Protein AF-A0A4Q4SI96-F1 (afdb_monomer_lite)

Sequence (219 aa):
MNSADISTSTRYNFDDNLQGAVSGGGNLPQDATASTFVARNITPSLPEGADVALWNILCDGPFTIDIAAESGTPQANPSQPQFLKGVTFHVDRESEWKGTVVPYIRLLTFTIASTTDTFFIGAMLKALPDIANNILRVDMNGFHWFSGVSDNRKSNPFIILASNLPSLREMSFTLHTSAITDSMWGERQLLELERTRPDKAKERRVTTVAEVVGRYGMA

Organism: NCBI:txid156630

Foldseek 3Di:
DDDDDDDDDDDDDPDPPPPDDDDDDDDDPPPPPQPDDPPDPDPDDQFPQEDPVLQCVLPPDDLEAELCVLCVDPPRDLQQTCSSVRDHDDPVCVSNCVRHVLVSLLSHEYEAQDLVSLVSPVSSPVNHPCSLQRNAHYEHANDDDADVRCVVDVAGSVVVSVVSRPNHHYYGYDDDQRLQKDFPDDPVVLVVCCVPPVVNSPDIDGHDPVVSCVSHVVD

pLDDT: mean 79.5, std 21.8, range [26.41, 96.31]

Secondary structure (DSSP, 8-state):
---------------SS------S-----TT------------PPPPTT--HHHHHHHHSS-SEEEHHHHHTSTT--TTS-GGGTT----GGGHHHIIIIIHHHHTT-EEE--SHHHHHHHHHHHHHSTTSGGG--EEEETT----HHHHTT-SS-HHHHHHHT-TT--EEEE---GGGSEEESS-HHHHHHHHHH-HHHHT-EEEPPHHHHHHHHT--

Radius of gyration: 25.54 Å; chains: 1; bounding box: 93×32×70 Å

Structure (mmCIF, N/CA/C/O backbone):
data_AF-A0A4Q4SI96-F1
#
_entry.id   AF-A0A4Q4SI96-F1
#
loop_
_atom_site.group_PDB
_atom_site.id
_atom_site.type_symbol
_atom_site.label_atom_id
_atom_site.label_alt_id
_atom_site.label_comp_id
_atom_site.label_asym_id
_atom_site.label_entity_id
_atom_site.label_seq_id
_atom_site.pdbx_PDB_ins_code
_atom_site.Cartn_x
_atom_site.Cartn_y
_atom_site.Cartn_z
_atom_site.occupancy
_atom_site.B_iso_or_equiv
_atom_site.auth_seq_id
_atom_site.auth_comp_id
_atom_site.auth_asym_id
_atom_site.auth_atom_id
_atom_site.pdbx_PDB_model_num
ATOM 1 N N . MET A 1 1 ? 71.815 -6.988 -29.317 1.00 36.28 1 MET A N 1
ATOM 2 C CA . MET A 1 1 ? 71.875 -6.317 -28.000 1.00 36.28 1 MET A CA 1
ATOM 3 C C . MET A 1 1 ? 70.905 -5.147 -28.086 1.00 36.28 1 MET A C 1
ATOM 5 O O . MET A 1 1 ? 71.211 -4.211 -28.804 1.00 36.28 1 MET A O 1
ATOM 9 N N . ASN A 1 2 ? 69.615 -5.387 -27.817 1.00 28.89 2 ASN A N 1
ATOM 10 C CA . ASN A 1 2 ? 68.912 -5.245 -26.518 1.00 28.89 2 ASN A CA 1
ATOM 11 C C . ASN A 1 2 ? 68.891 -3.788 -26.020 1.00 28.89 2 ASN A C 1
ATOM 13 O O . ASN A 1 2 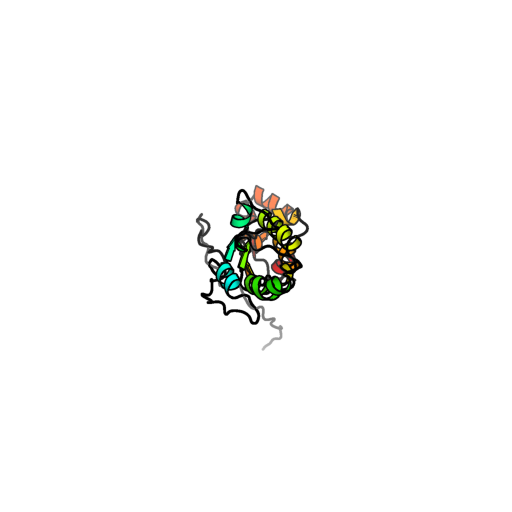? 69.935 -3.156 -26.048 1.00 28.89 2 ASN A O 1
ATOM 17 N N . SER A 1 3 ? 67.821 -3.213 -25.467 1.00 30.22 3 SER A N 1
ATOM 18 C CA . SER A 1 3 ? 66.414 -3.605 -25.272 1.00 30.22 3 SER A CA 1
ATOM 19 C C . SER A 1 3 ? 65.664 -2.399 -24.669 1.00 30.22 3 SER A C 1
ATOM 21 O O . SER A 1 3 ? 66.279 -1.632 -23.941 1.00 30.22 3 SER A O 1
ATOM 23 N N . ALA A 1 4 ? 64.359 -2.322 -24.962 1.00 35.50 4 ALA A N 1
ATOM 24 C CA . ALA A 1 4 ? 63.216 -1.906 -24.124 1.00 35.50 4 ALA A CA 1
ATOM 25 C C . ALA A 1 4 ? 63.216 -0.584 -23.315 1.00 35.50 4 ALA A C 1
ATOM 27 O O . ALA A 1 4 ? 64.042 -0.374 -22.442 1.00 35.50 4 ALA A O 1
ATOM 28 N N . ASP A 1 5 ? 62.159 0.218 -23.519 1.00 32.78 5 ASP A N 1
ATOM 29 C CA . ASP A 1 5 ? 61.121 0.441 -22.493 1.00 32.78 5 ASP A CA 1
ATOM 30 C C . ASP A 1 5 ? 59.860 1.068 -23.129 1.00 32.78 5 ASP A C 1
ATOM 32 O O . ASP A 1 5 ? 59.806 2.255 -23.448 1.00 32.78 5 ASP A O 1
ATOM 36 N N . ILE A 1 6 ? 58.829 0.241 -23.347 1.00 38.16 6 ILE A N 1
ATOM 37 C CA . ILE A 1 6 ? 57.463 0.671 -23.679 1.00 38.16 6 ILE A CA 1
ATOM 38 C C . ILE A 1 6 ? 56.578 0.237 -22.516 1.00 38.16 6 ILE A C 1
ATOM 40 O O . ILE A 1 6 ? 56.454 -0.947 -22.213 1.00 38.16 6 ILE A O 1
ATOM 44 N N . SER A 1 7 ? 55.976 1.234 -21.875 1.00 33.16 7 SER A N 1
ATOM 45 C CA . SER A 1 7 ? 55.071 1.103 -20.739 1.00 33.16 7 SER A CA 1
ATOM 46 C C . SER A 1 7 ? 53.800 0.335 -21.126 1.00 33.16 7 SER A C 1
ATOM 48 O O . SER A 1 7 ? 53.015 0.776 -21.968 1.00 33.16 7 SER A O 1
ATOM 50 N N . THR A 1 8 ? 53.599 -0.831 -20.514 1.00 31.55 8 THR A N 1
ATOM 51 C CA . THR A 1 8 ? 52.386 -1.650 -20.611 1.00 31.55 8 THR A CA 1
ATOM 52 C C . THR A 1 8 ? 51.289 -1.096 -19.704 1.00 31.55 8 THR A C 1
ATOM 54 O O . THR A 1 8 ? 51.391 -1.159 -18.480 1.00 31.55 8 THR A O 1
ATOM 57 N N . SER A 1 9 ? 50.212 -0.593 -20.311 1.00 31.36 9 SER A N 1
ATOM 58 C CA . SER A 1 9 ? 48.940 -0.312 -19.641 1.00 31.36 9 SER A CA 1
ATOM 59 C C . SER A 1 9 ? 48.065 -1.566 -19.686 1.00 31.36 9 SER A C 1
ATOM 61 O O . SER A 1 9 ? 47.655 -2.019 -20.756 1.00 31.36 9 SER A O 1
ATOM 63 N N . THR A 1 10 ? 47.808 -2.147 -18.519 1.00 32.56 10 THR A N 1
ATOM 64 C CA . THR A 1 10 ? 46.948 -3.318 -18.331 1.00 32.56 10 THR A CA 1
ATOM 65 C C . THR A 1 10 ? 45.485 -2.938 -18.575 1.00 32.56 10 THR A C 1
ATOM 67 O O . THR A 1 10 ? 44.810 -2.426 -17.684 1.00 32.56 10 THR A O 1
ATOM 70 N N . ARG A 1 11 ? 44.974 -3.191 -19.786 1.00 30.94 11 ARG A N 1
ATOM 71 C CA . ARG A 1 11 ? 43.530 -3.305 -20.038 1.00 30.94 11 ARG A CA 1
ATOM 72 C C . ARG A 1 11 ? 43.096 -4.718 -19.656 1.00 30.94 11 ARG A C 1
ATOM 74 O O . ARG A 1 11 ? 43.525 -5.684 -20.278 1.00 30.94 11 ARG A O 1
ATOM 81 N N . TYR A 1 12 ? 42.270 -4.830 -18.622 1.00 28.53 12 TYR A N 1
ATOM 82 C CA . TYR A 1 12 ? 41.566 -6.068 -18.305 1.00 28.53 12 TYR A CA 1
ATOM 83 C C . TYR A 1 12 ? 40.528 -6.352 -19.401 1.00 28.53 12 TYR A C 1
ATOM 85 O O . TYR A 1 12 ? 39.624 -5.549 -19.623 1.00 28.53 12 TYR A O 1
ATOM 93 N N . ASN A 1 13 ? 40.691 -7.486 -20.087 1.00 30.28 13 ASN A N 1
ATOM 94 C CA . ASN A 1 13 ? 39.716 -8.073 -21.004 1.00 30.28 13 ASN A CA 1
ATOM 95 C C . ASN A 1 13 ? 38.478 -8.529 -20.218 1.00 30.28 13 ASN A C 1
ATOM 97 O O . ASN A 1 13 ? 38.597 -9.374 -19.332 1.00 30.28 13 ASN A O 1
ATOM 101 N N . PHE A 1 14 ? 37.306 -7.998 -20.565 1.00 32.44 14 PHE A N 1
ATOM 102 C CA . PHE A 1 14 ? 36.003 -8.375 -20.000 1.00 32.44 14 PHE A CA 1
ATOM 103 C C . PHE A 1 14 ? 35.054 -8.901 -21.096 1.00 32.44 14 PHE A C 1
ATOM 105 O O . PHE A 1 14 ? 33.852 -8.695 -21.018 1.00 32.44 14 PHE A O 1
ATOM 112 N N . ASP A 1 15 ? 35.590 -9.548 -22.138 1.00 32.19 15 ASP A N 1
ATOM 113 C CA . ASP A 1 15 ? 34.830 -9.865 -23.362 1.00 32.19 15 ASP A CA 1
ATOM 114 C C . ASP A 1 15 ? 34.646 -11.361 -23.672 1.00 32.19 15 ASP A C 1
ATOM 116 O O . ASP A 1 15 ? 34.107 -11.690 -24.723 1.00 32.19 15 ASP A O 1
ATOM 120 N N . ASP A 1 16 ? 35.000 -12.291 -22.779 1.00 30.80 16 ASP A N 1
ATOM 121 C CA . ASP A 1 16 ? 35.049 -13.720 -23.153 1.00 30.80 16 ASP A CA 1
ATOM 122 C C . ASP A 1 16 ? 33.999 -14.632 -22.493 1.00 30.80 16 ASP A C 1
ATOM 124 O O . ASP A 1 16 ? 34.220 -15.829 -22.352 1.00 30.80 16 ASP A O 1
ATOM 128 N N . ASN A 1 17 ? 32.835 -14.109 -22.079 1.00 29.67 17 ASN A N 1
ATOM 129 C CA . ASN A 1 17 ? 31.781 -14.967 -21.503 1.00 29.67 17 ASN A CA 1
ATOM 130 C C . ASN A 1 17 ? 30.328 -14.563 -21.811 1.00 29.67 17 ASN A C 1
ATOM 132 O O . ASN A 1 17 ? 29.436 -14.712 -20.978 1.00 29.67 17 ASN A O 1
ATOM 136 N N . LEU A 1 18 ? 30.057 -14.100 -23.033 1.00 31.34 18 LEU A N 1
ATOM 137 C CA . LEU A 1 18 ? 28.685 -13.959 -23.543 1.00 31.34 18 LEU A CA 1
ATOM 138 C C . LEU A 1 18 ? 28.527 -14.642 -24.908 1.00 31.34 18 LEU A C 1
ATOM 140 O O . LEU A 1 18 ? 28.082 -14.046 -25.885 1.00 31.34 18 LEU A O 1
ATOM 144 N N . GLN A 1 19 ? 28.872 -15.929 -24.973 1.00 31.38 19 GLN A N 1
ATOM 145 C CA . GLN A 1 19 ? 28.337 -16.826 -25.997 1.00 31.38 19 GLN A CA 1
ATOM 146 C C . GLN A 1 19 ? 27.200 -17.648 -25.395 1.00 31.38 19 GLN A C 1
ATOM 148 O O . GLN A 1 19 ? 27.402 -18.609 -24.662 1.00 31.38 19 GLN A O 1
ATOM 153 N N . GLY A 1 20 ? 25.984 -17.219 -25.714 1.00 29.12 20 GLY A N 1
ATOM 154 C CA . GLY A 1 20 ? 24.735 -17.854 -25.317 1.00 29.12 20 GLY A CA 1
ATOM 155 C C . GLY A 1 20 ? 23.562 -17.173 -26.009 1.00 29.12 20 GLY A C 1
ATOM 156 O O . GLY A 1 20 ? 22.661 -16.660 -25.357 1.00 29.12 20 GLY A O 1
ATOM 157 N N . ALA A 1 21 ? 23.611 -17.099 -27.341 1.00 33.06 21 ALA A N 1
ATOM 158 C CA . ALA A 1 21 ? 22.474 -16.678 -28.144 1.00 33.06 21 ALA A CA 1
ATOM 159 C C . ALA A 1 21 ? 21.350 -17.715 -28.004 1.00 33.06 21 ALA A C 1
ATOM 161 O O . ALA A 1 21 ? 21.500 -18.854 -28.443 1.00 33.06 21 ALA A O 1
ATOM 162 N N . VAL A 1 22 ? 20.218 -17.316 -27.422 1.00 29.78 22 VAL A N 1
ATOM 163 C CA . VAL A 1 22 ? 18.951 -18.039 -27.568 1.00 29.78 22 VAL A CA 1
ATOM 164 C C . VAL A 1 22 ? 18.076 -17.227 -28.513 1.00 29.78 22 VAL A C 1
ATOM 166 O O . VAL A 1 22 ? 17.522 -16.191 -28.154 1.00 29.78 22 VAL A O 1
ATOM 169 N N . SER A 1 23 ? 17.987 -17.693 -29.756 1.00 32.44 23 SER A N 1
ATOM 170 C CA . SER A 1 23 ? 16.904 -17.341 -30.668 1.00 32.44 23 SER A CA 1
ATOM 171 C C . SER A 1 23 ? 15.666 -18.148 -30.285 1.00 32.44 23 SER A C 1
ATOM 173 O O . SER A 1 23 ? 15.749 -19.365 -30.146 1.00 32.44 23 SER A O 1
ATOM 175 N N . GLY A 1 24 ? 14.511 -17.497 -30.170 1.00 29.59 24 GLY A N 1
ATOM 176 C CA . GLY A 1 24 ? 13.231 -18.197 -30.089 1.00 29.59 24 GLY A CA 1
ATOM 177 C C . GLY A 1 24 ? 12.183 -17.404 -29.331 1.00 29.59 24 GLY A C 1
ATOM 178 O O . GLY A 1 24 ? 12.371 -17.086 -28.162 1.00 29.59 24 GLY A O 1
ATOM 179 N N . GLY A 1 25 ? 11.070 -17.096 -30.001 1.00 38.69 25 GLY A N 1
ATOM 180 C CA . GLY A 1 25 ? 9.861 -16.624 -29.338 1.00 38.69 25 GLY A CA 1
ATOM 181 C C . GLY A 1 25 ? 9.477 -17.597 -28.227 1.00 38.69 25 GLY A C 1
ATOM 182 O O . GLY A 1 25 ? 9.206 -18.767 -28.483 1.00 38.69 25 GLY A O 1
ATOM 183 N N . GLY A 1 26 ? 9.498 -17.109 -26.997 1.00 26.41 26 GLY A N 1
ATOM 184 C CA . GLY A 1 26 ? 9.119 -17.850 -25.810 1.00 26.41 26 GLY A CA 1
ATOM 185 C C . GLY A 1 26 ? 8.251 -16.942 -24.965 1.00 26.41 26 GLY A C 1
ATOM 186 O O . GLY A 1 26 ? 8.599 -15.782 -24.750 1.00 26.41 26 GLY A O 1
ATOM 187 N N . ASN A 1 27 ? 7.097 -17.465 -24.562 1.00 32.44 27 ASN A N 1
ATOM 188 C CA . ASN A 1 27 ? 6.189 -16.849 -23.609 1.00 32.44 27 ASN A CA 1
ATOM 189 C C . ASN A 1 27 ? 6.970 -16.146 -22.496 1.00 32.44 27 ASN A C 1
ATOM 191 O O . ASN A 1 27 ? 7.894 -16.728 -21.923 1.00 32.44 27 ASN A O 1
ATOM 195 N N . LEU A 1 28 ? 6.573 -14.906 -22.191 1.00 36.16 28 LEU A N 1
ATOM 196 C CA . LEU A 1 28 ? 6.951 -14.253 -20.943 1.00 36.16 28 LEU A CA 1
ATOM 197 C C . LEU A 1 28 ? 6.779 -15.278 -19.812 1.00 36.16 28 LEU A C 1
ATOM 199 O O . LEU A 1 28 ? 5.724 -15.920 -19.768 1.00 36.16 28 LEU A O 1
ATOM 203 N N . PRO A 1 29 ? 7.773 -15.472 -18.930 1.00 33.75 29 PRO A N 1
ATOM 204 C CA . PRO A 1 29 ? 7.568 -16.313 -17.769 1.00 33.75 29 PRO A CA 1
ATOM 205 C C . PRO A 1 29 ? 6.386 -15.737 -16.982 1.00 33.75 29 PRO A C 1
ATOM 207 O O . PRO A 1 29 ? 6.468 -14.644 -16.427 1.00 33.75 29 PRO A O 1
ATOM 210 N N . GLN A 1 30 ? 5.273 -16.475 -16.972 1.00 36.84 30 GLN A N 1
ATOM 211 C CA . GLN A 1 30 ? 4.100 -16.212 -16.133 1.00 36.84 30 GLN A CA 1
ATOM 212 C C . GLN A 1 30 ? 4.399 -16.422 -14.636 1.00 36.84 30 GLN A C 1
ATOM 214 O O . GLN A 1 30 ? 3.537 -16.157 -13.809 1.00 36.84 30 GLN A O 1
ATOM 219 N N . ASP A 1 31 ? 5.627 -16.816 -14.288 1.00 33.91 31 ASP A N 1
ATOM 220 C CA . ASP A 1 31 ? 6.102 -17.061 -12.924 1.00 33.91 31 ASP A CA 1
ATOM 221 C C . ASP A 1 31 ? 6.945 -15.906 -12.359 1.00 33.91 31 ASP A C 1
ATOM 223 O O . ASP A 1 31 ? 7.865 -16.109 -11.568 1.00 33.91 31 ASP A O 1
ATOM 227 N N . ALA A 1 32 ? 6.613 -14.657 -12.692 1.00 41.16 32 ALA A N 1
ATOM 228 C CA . ALA A 1 32 ? 6.889 -13.586 -11.742 1.00 41.16 32 ALA A CA 1
ATOM 229 C C . ALA A 1 32 ? 5.888 -13.750 -10.591 1.00 41.16 32 ALA A C 1
ATOM 231 O O . ALA A 1 32 ? 4.865 -13.068 -10.549 1.00 41.16 32 ALA A O 1
ATOM 232 N N . THR A 1 33 ? 6.142 -14.707 -9.690 1.00 42.72 33 THR A N 1
ATOM 233 C CA . THR A 1 33 ? 5.437 -14.769 -8.409 1.00 42.72 33 THR A CA 1
ATOM 234 C C . THR A 1 33 ? 5.550 -13.382 -7.802 1.00 42.72 33 THR A C 1
ATOM 236 O O . THR A 1 33 ? 6.666 -12.923 -7.542 1.00 42.72 33 THR A O 1
ATOM 239 N N . ALA A 1 34 ? 4.411 -12.694 -7.684 1.00 48.34 34 ALA A N 1
ATOM 240 C CA . ALA A 1 34 ? 4.336 -11.369 -7.096 1.00 48.34 34 ALA A CA 1
ATOM 241 C C . ALA A 1 34 ? 5.177 -11.364 -5.818 1.00 48.34 34 ALA A C 1
ATOM 243 O O . ALA A 1 34 ? 5.133 -12.328 -5.050 1.00 48.34 34 ALA A O 1
ATOM 244 N N . SER A 1 35 ? 5.976 -10.317 -5.618 1.00 49.38 35 SER A N 1
ATOM 245 C CA . SER A 1 35 ? 6.706 -10.119 -4.368 1.00 49.38 35 SER A CA 1
ATOM 246 C C . SER A 1 35 ? 5.690 -9.864 -3.254 1.00 49.38 35 SER A C 1
ATOM 248 O O . SER A 1 35 ? 5.432 -8.729 -2.875 1.00 49.38 35 SER A O 1
ATOM 250 N N . THR A 1 36 ? 5.052 -10.925 -2.776 1.00 55.56 36 THR A N 1
ATOM 251 C CA . THR A 1 36 ? 4.108 -10.889 -1.673 1.00 55.56 36 THR A CA 1
ATOM 252 C C . THR A 1 36 ? 4.929 -10.984 -0.404 1.00 55.56 36 THR A C 1
ATOM 254 O O . THR A 1 36 ? 5.793 -11.857 -0.275 1.00 55.56 36 THR A O 1
ATOM 257 N N . PHE A 1 37 ? 4.673 -10.094 0.553 1.00 62.97 37 PHE A N 1
ATOM 258 C CA . PHE A 1 37 ? 5.169 -10.312 1.906 1.00 62.97 37 PHE A CA 1
ATOM 259 C C . PHE A 1 37 ? 4.763 -11.719 2.334 1.00 62.97 37 PHE A C 1
ATOM 261 O O . PHE A 1 37 ? 3.576 -12.036 2.372 1.00 62.97 37 PHE A O 1
ATOM 268 N N . VAL A 1 38 ? 5.739 -12.576 2.643 1.00 57.72 38 VAL A N 1
ATOM 269 C CA . VAL A 1 38 ? 5.434 -13.875 3.240 1.00 57.72 38 VAL A CA 1
ATOM 270 C C . VAL A 1 38 ? 4.722 -13.572 4.549 1.00 57.72 38 VAL A C 1
ATOM 272 O O . VAL A 1 38 ? 5.343 -13.053 5.481 1.00 57.72 38 VAL A O 1
ATOM 275 N N . ALA A 1 39 ? 3.415 -13.837 4.590 1.00 55.25 39 ALA A N 1
ATOM 276 C CA . ALA A 1 39 ? 2.607 -13.653 5.779 1.00 55.25 39 ALA A CA 1
ATOM 277 C C . ALA A 1 39 ? 3.250 -14.480 6.891 1.00 55.25 39 ALA A C 1
ATOM 279 O O . ALA A 1 39 ? 3.225 -15.711 6.885 1.00 55.25 39 ALA A O 1
ATOM 280 N N . ARG A 1 40 ? 3.916 -13.803 7.827 1.00 55.44 40 ARG A N 1
ATOM 281 C CA . ARG A 1 40 ? 4.400 -14.474 9.023 1.00 55.44 40 ARG A CA 1
ATOM 282 C C . ARG A 1 40 ? 3.149 -14.846 9.810 1.00 55.44 40 ARG A C 1
ATOM 284 O O . ARG A 1 40 ? 2.348 -13.963 10.105 1.00 55.44 40 ARG A O 1
ATOM 291 N N . ASN A 1 41 ? 2.998 -16.122 10.158 1.00 56.34 41 ASN A N 1
ATOM 292 C CA . ASN A 1 41 ? 2.013 -16.567 11.144 1.00 56.34 41 ASN A CA 1
ATOM 293 C C . ASN A 1 41 ? 2.412 -15.986 12.507 1.00 56.34 41 ASN A C 1
ATOM 295 O O . ASN A 1 41 ? 3.058 -16.644 13.320 1.00 56.34 41 ASN A O 1
ATOM 299 N N . ILE A 1 42 ? 2.116 -14.707 12.710 1.00 64.69 42 ILE A N 1
ATOM 300 C CA . ILE A 1 42 ? 2.307 -14.006 13.969 1.00 64.69 42 ILE A CA 1
ATOM 301 C C . ILE A 1 42 ? 0.956 -14.055 14.653 1.00 64.69 42 ILE A C 1
ATOM 303 O O . ILE A 1 42 ? 0.006 -13.443 14.177 1.00 64.69 42 ILE A O 1
ATOM 307 N N . THR A 1 43 ? 0.874 -14.766 15.771 1.00 75.38 43 THR A N 1
ATOM 308 C CA . THR A 1 43 ? -0.216 -14.554 16.719 1.00 75.38 43 THR A CA 1
ATOM 309 C C . THR A 1 43 ? 0.061 -13.220 17.404 1.00 75.38 43 THR A C 1
ATOM 311 O O . THR A 1 43 ? 1.061 -13.117 18.123 1.00 75.38 43 THR A O 1
ATOM 314 N N . PRO A 1 44 ? -0.735 -12.172 17.157 1.00 85.38 44 PRO A N 1
ATOM 315 C CA . PRO A 1 44 ? -0.428 -10.867 17.704 1.00 85.38 44 PRO A CA 1
ATOM 316 C C . PRO A 1 44 ? -0.732 -10.851 19.204 1.00 85.38 44 PRO A C 1
ATOM 318 O O . PRO A 1 44 ? -1.782 -11.308 19.656 1.00 85.38 44 PRO A O 1
ATOM 321 N N . SER A 1 45 ? 0.209 -10.341 19.994 1.00 90.06 45 SER A N 1
ATOM 322 C CA . SER A 1 45 ? 0.019 -10.160 21.431 1.00 90.06 45 SER A CA 1
ATOM 323 C C . SER A 1 45 ? -0.905 -8.975 21.700 1.00 90.06 45 SER A C 1
ATOM 325 O O . SER A 1 45 ? -0.751 -7.934 21.062 1.00 90.06 45 SER A O 1
ATOM 327 N N . LEU A 1 46 ? -1.801 -9.112 22.681 1.00 93.00 46 LEU A N 1
ATOM 328 C CA . LEU A 1 46 ? -2.640 -8.016 23.162 1.00 93.00 46 LEU A CA 1
ATOM 329 C C . LEU A 1 46 ? -1.758 -6.844 23.648 1.00 93.00 46 LEU A C 1
ATOM 331 O O . LEU A 1 46 ? -0.919 -7.058 24.529 1.00 93.00 46 LEU A O 1
ATOM 335 N N . PRO A 1 47 ? -1.920 -5.626 23.103 1.00 92.69 47 PRO A N 1
ATOM 336 C CA . PRO A 1 47 ? -1.206 -4.446 23.576 1.00 92.69 47 PRO A CA 1
ATOM 337 C C . PRO A 1 47 ? -1.612 -4.063 25.002 1.00 92.69 47 PRO A C 1
ATOM 339 O O . PRO A 1 47 ? -2.745 -4.282 25.430 1.00 92.69 47 PRO A O 1
ATOM 342 N N . GLU A 1 48 ? -0.696 -3.438 25.737 1.00 90.69 48 GLU A N 1
ATOM 343 C CA . GLU A 1 48 ? -1.002 -2.890 27.058 1.00 90.69 48 GLU A CA 1
ATOM 344 C C . GLU A 1 48 ? -2.082 -1.800 26.954 1.00 90.69 48 GLU A C 1
ATOM 346 O O . GLU A 1 48 ? -1.984 -0.889 26.133 1.00 90.69 48 GLU A O 1
ATOM 351 N N . GLY A 1 49 ? -3.128 -1.904 27.779 1.00 88.31 49 GLY A N 1
ATOM 352 C CA . GLY A 1 49 ? -4.250 -0.961 27.778 1.00 88.31 49 GLY A CA 1
ATOM 353 C C . GLY A 1 49 ? -5.254 -1.139 26.632 1.00 88.31 49 GLY A C 1
ATOM 354 O O . GLY A 1 49 ? -6.177 -0.332 26.529 1.00 88.31 49 GLY A O 1
ATOM 355 N N . ALA A 1 50 ? -5.105 -2.169 25.792 1.00 93.12 50 ALA A N 1
ATOM 356 C CA . ALA A 1 50 ? -6.077 -2.492 24.753 1.00 93.12 50 ALA A CA 1
ATOM 357 C C . ALA A 1 50 ? -7.365 -3.092 25.338 1.00 93.12 50 ALA A C 1
ATOM 359 O O . ALA A 1 50 ? -7.332 -3.879 26.290 1.00 93.12 50 ALA A O 1
ATOM 360 N N . ASP A 1 51 ? -8.500 -2.772 24.719 1.00 95.50 51 ASP A N 1
ATOM 361 C CA . ASP A 1 51 ? -9.755 -3.466 24.989 1.00 95.50 51 ASP A CA 1
ATOM 362 C C . ASP A 1 51 ? -9.680 -4.886 24.408 1.00 95.50 51 ASP A C 1
ATOM 364 O O . ASP A 1 51 ? -9.497 -5.084 23.205 1.00 95.50 51 ASP A O 1
ATOM 368 N N . VAL A 1 52 ? -9.807 -5.887 25.280 1.00 95.12 52 VAL A N 1
ATOM 369 C CA . VAL A 1 52 ? -9.656 -7.305 24.924 1.00 95.12 52 VAL A CA 1
ATOM 370 C C . VAL A 1 52 ? -10.714 -7.748 23.912 1.00 95.12 52 VAL A C 1
ATOM 372 O O . VAL A 1 52 ? -10.411 -8.513 22.996 1.00 95.12 52 VAL A O 1
ATOM 375 N N . ALA A 1 53 ? -11.960 -7.299 24.077 1.00 94.62 53 ALA A N 1
ATOM 376 C CA . ALA A 1 53 ? -13.062 -7.727 23.226 1.00 94.62 53 ALA A CA 1
ATOM 377 C C . ALA A 1 53 ? -12.913 -7.134 21.821 1.00 94.62 53 ALA A C 1
ATOM 379 O O . ALA A 1 53 ? -12.992 -7.867 20.834 1.00 94.62 53 ALA A O 1
ATOM 380 N N . LEU A 1 54 ? -12.619 -5.837 21.736 1.00 95.06 54 LEU A N 1
ATOM 381 C CA . LEU A 1 54 ? -12.355 -5.157 20.473 1.00 95.06 54 LEU A CA 1
ATOM 382 C C . LEU A 1 54 ? -11.114 -5.722 19.772 1.00 95.06 54 LEU A C 1
ATOM 384 O O . LEU A 1 54 ? -11.152 -5.956 18.565 1.00 95.06 54 LEU A O 1
ATOM 388 N N . TRP A 1 55 ? -10.032 -5.985 20.509 1.00 95.19 55 TRP A N 1
ATOM 389 C CA . TRP A 1 55 ? -8.821 -6.588 19.949 1.00 95.19 55 TRP A CA 1
ATOM 390 C C . TRP A 1 55 ? -9.109 -7.935 19.288 1.00 95.19 55 TRP A C 1
ATOM 392 O O . TRP A 1 55 ? -8.710 -8.163 18.147 1.00 95.19 55 TRP A O 1
ATOM 402 N N . ASN A 1 56 ? -9.859 -8.803 19.971 1.00 93.94 56 ASN A N 1
ATOM 403 C CA . ASN A 1 56 ? -10.246 -10.101 19.425 1.00 93.94 56 ASN A CA 1
ATOM 404 C C . ASN A 1 56 ? -11.103 -9.953 18.164 1.00 93.94 56 ASN A C 1
ATOM 406 O O . ASN A 1 56 ? -10.875 -10.671 17.194 1.00 93.94 56 ASN A O 1
ATOM 410 N N . ILE A 1 57 ? -12.037 -8.994 18.147 1.00 94.75 57 ILE A N 1
ATOM 411 C CA . ILE A 1 57 ? -12.841 -8.696 16.956 1.00 94.75 57 ILE A CA 1
ATOM 412 C C . ILE A 1 57 ? -11.942 -8.254 15.806 1.00 94.75 57 ILE A C 1
ATOM 414 O O . ILE A 1 57 ? -12.090 -8.772 14.706 1.00 94.75 57 ILE A O 1
ATOM 418 N N . LEU A 1 58 ? -11.006 -7.328 16.022 1.00 94.44 58 LEU A N 1
ATOM 419 C CA . LEU A 1 58 ? -10.126 -6.820 14.966 1.00 94.44 58 LEU A CA 1
ATOM 420 C C . LEU A 1 58 ? -9.192 -7.914 14.435 1.00 94.44 58 LEU A C 1
ATOM 422 O O . LEU A 1 58 ? -9.120 -8.118 13.222 1.00 94.44 58 LEU A O 1
ATOM 426 N N . CYS A 1 59 ? -8.560 -8.679 15.325 1.00 92.88 59 CYS A N 1
ATOM 427 C CA . CYS A 1 59 ? -7.636 -9.756 14.969 1.00 92.88 59 CYS A CA 1
ATOM 428 C C . CYS A 1 59 ? -8.300 -10.995 14.343 1.00 92.88 59 CYS A C 1
ATOM 430 O O . CYS A 1 59 ? -7.583 -11.854 13.834 1.00 92.88 59 CYS A O 1
ATOM 432 N N . ASP A 1 60 ? -9.632 -11.094 14.340 1.00 90.62 60 ASP A N 1
ATOM 433 C CA . ASP A 1 60 ? -10.371 -12.190 13.701 1.00 90.62 60 ASP A CA 1
ATOM 434 C C . ASP A 1 60 ? -10.388 -12.077 12.162 1.00 90.62 60 ASP A C 1
ATOM 436 O O . ASP A 1 60 ? -11.360 -11.625 11.560 1.00 90.62 60 ASP A O 1
ATOM 440 N N . GLY A 1 61 ? -9.287 -12.384 11.481 1.00 85.25 61 GLY A N 1
ATOM 441 C CA . GLY A 1 61 ? -9.249 -12.334 10.017 1.00 85.25 61 GLY A CA 1
ATOM 442 C C . GLY A 1 61 ? -7.856 -12.135 9.431 1.00 85.25 61 GLY A C 1
ATOM 443 O O . GLY A 1 61 ? -6.854 -12.342 10.117 1.00 85.25 61 GLY A O 1
ATOM 444 N N . PRO A 1 62 ? -7.771 -11.757 8.143 1.00 89.00 62 PRO A N 1
ATOM 445 C CA . PRO A 1 62 ? -6.492 -11.549 7.482 1.00 89.00 62 PRO A CA 1
ATOM 446 C C . PRO A 1 62 ? -5.803 -10.266 7.969 1.00 89.00 62 PRO A C 1
ATOM 448 O O . PRO A 1 62 ? -6.439 -9.234 8.169 1.00 89.00 62 PRO A O 1
ATOM 451 N N . PHE A 1 63 ? -4.473 -10.318 8.082 1.00 92.44 63 PHE A N 1
ATOM 452 C CA . PHE A 1 63 ? -3.620 -9.140 8.316 1.00 92.44 63 PHE A CA 1
ATOM 453 C C . PHE A 1 63 ? -3.146 -8.480 7.014 1.00 92.44 63 PHE A C 1
ATOM 455 O O . PHE A 1 63 ? -2.437 -7.477 7.041 1.00 92.44 63 PHE A O 1
ATOM 462 N N . THR A 1 64 ? -3.531 -9.037 5.869 1.00 93.81 64 THR A N 1
ATOM 463 C CA . THR A 1 64 ? -3.304 -8.433 4.559 1.00 93.81 64 THR A CA 1
ATOM 464 C C . THR A 1 64 ? -4.610 -7.821 4.087 1.00 93.81 64 THR A C 1
ATOM 466 O O . THR A 1 64 ? -5.597 -8.535 3.917 1.00 93.81 64 THR A O 1
ATOM 469 N N . ILE A 1 65 ? -4.610 -6.505 3.900 1.00 95.06 65 ILE A N 1
ATOM 470 C CA . ILE A 1 65 ? -5.780 -5.744 3.471 1.00 95.06 65 ILE A CA 1
ATOM 471 C C . ILE A 1 65 ? -5.621 -5.412 1.995 1.00 95.06 65 ILE A C 1
ATOM 473 O O . ILE A 1 65 ? -4.768 -4.605 1.623 1.00 95.06 65 ILE A O 1
ATOM 477 N N . ASP A 1 66 ? -6.448 -6.034 1.162 1.00 95.12 66 ASP A N 1
ATOM 478 C CA . ASP A 1 66 ? -6.531 -5.720 -0.260 1.00 95.12 66 ASP A CA 1
ATOM 479 C C . ASP A 1 66 ? -7.419 -4.486 -0.475 1.00 95.12 66 ASP A C 1
ATOM 481 O O . ASP A 1 66 ? -8.634 -4.522 -0.262 1.00 95.12 66 ASP A O 1
ATOM 485 N N . ILE A 1 67 ? -6.812 -3.380 -0.908 1.00 96.19 67 ILE A N 1
ATOM 486 C CA . ILE A 1 67 ? -7.535 -2.127 -1.151 1.00 96.19 67 ILE A CA 1
ATOM 487 C C . ILE A 1 67 ? -8.505 -2.245 -2.336 1.00 96.19 67 ILE A C 1
ATOM 489 O O . ILE A 1 67 ? -9.539 -1.567 -2.357 1.00 96.19 67 ILE A O 1
ATOM 493 N N . ALA A 1 68 ? -8.226 -3.113 -3.310 1.00 94.88 68 ALA A N 1
ATOM 494 C CA . ALA A 1 68 ? -9.156 -3.361 -4.406 1.00 94.88 68 ALA A CA 1
ATOM 495 C C . ALA A 1 68 ? -10.436 -4.033 -3.885 1.00 94.88 68 ALA A C 1
ATOM 497 O O . ALA A 1 68 ? -11.540 -3.654 -4.281 1.00 94.88 68 ALA A O 1
ATOM 498 N N . ALA A 1 69 ? -10.305 -4.968 -2.938 1.00 94.44 69 ALA A N 1
ATOM 499 C CA . ALA A 1 69 ? -11.450 -5.594 -2.281 1.00 94.44 69 ALA A CA 1
ATOM 500 C C . ALA A 1 69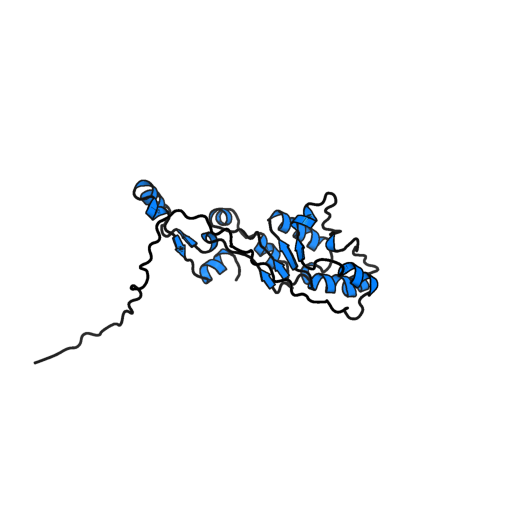 ? -12.247 -4.582 -1.439 1.00 94.44 69 ALA A C 1
ATOM 502 O O . ALA A 1 69 ? -13.471 -4.541 -1.541 1.00 94.44 69 ALA A O 1
ATOM 503 N N . GLU A 1 70 ? -11.569 -3.720 -0.676 1.00 94.19 70 GLU A N 1
ATOM 504 C CA . GLU A 1 70 ? -12.213 -2.655 0.112 1.00 94.19 70 GLU A CA 1
ATOM 505 C C . GLU A 1 70 ? -13.014 -1.686 -0.774 1.00 94.19 70 GLU A C 1
ATOM 507 O O . GLU A 1 70 ? -14.186 -1.398 -0.511 1.00 94.19 70 GLU A O 1
ATOM 512 N N . SER A 1 71 ? -12.399 -1.214 -1.862 1.00 94.06 71 SER A N 1
ATOM 513 C CA . SER A 1 71 ? -12.999 -0.232 -2.774 1.00 94.06 71 SER A CA 1
ATOM 514 C C . SER A 1 71 ? -14.061 -0.812 -3.714 1.00 94.06 71 SER A C 1
ATOM 516 O O . SER A 1 71 ? -14.933 -0.076 -4.175 1.00 94.06 71 SER A O 1
ATOM 518 N N . GLY A 1 72 ? -14.021 -2.120 -3.986 1.00 91.19 72 GLY A N 1
ATOM 519 C CA . GLY A 1 72 ? -14.948 -2.805 -4.891 1.00 91.19 72 GLY A CA 1
ATOM 520 C C . GLY A 1 72 ? -16.321 -3.125 -4.291 1.00 91.19 72 GLY A C 1
ATOM 521 O O . GLY A 1 72 ? -17.204 -3.609 -5.002 1.00 91.19 72 GLY A O 1
ATOM 522 N N . THR A 1 73 ? -16.528 -2.883 -2.995 1.00 90.19 73 THR A N 1
ATOM 523 C CA . THR A 1 73 ? -17.797 -3.202 -2.330 1.00 90.19 73 THR A CA 1
ATOM 524 C C . THR A 1 73 ? -18.877 -2.151 -2.624 1.00 90.19 73 THR A C 1
ATOM 526 O O . THR A 1 73 ? -18.581 -0.959 -2.697 1.00 90.19 73 THR A O 1
ATOM 529 N N . PRO A 1 74 ? -20.169 -2.532 -2.728 1.00 88.81 74 PRO A N 1
ATOM 530 C CA . PRO A 1 74 ? -21.253 -1.569 -2.971 1.00 88.81 74 PRO A CA 1
ATOM 531 C C . PRO A 1 74 ? -21.401 -0.482 -1.894 1.00 88.81 74 PRO A C 1
ATOM 533 O O . PRO A 1 74 ? -22.056 0.529 -2.125 1.00 88.81 74 PRO A O 1
ATOM 536 N N . GLN A 1 75 ? -20.828 -0.708 -0.710 1.00 87.50 75 GLN A N 1
ATOM 537 C CA . GLN A 1 75 ? -20.855 0.197 0.440 1.00 87.50 75 GLN A CA 1
ATOM 538 C C . GLN A 1 75 ? -19.455 0.735 0.775 1.00 87.50 75 GLN A C 1
ATOM 540 O O . GLN A 1 75 ? -19.217 1.146 1.910 1.00 87.50 75 GLN A O 1
ATOM 545 N N . ALA A 1 76 ? -18.526 0.715 -0.188 1.00 92.25 76 ALA A N 1
ATOM 546 C CA . ALA A 1 76 ? -17.161 1.176 0.017 1.00 92.25 76 ALA A CA 1
ATOM 547 C C . ALA A 1 76 ? -17.149 2.621 0.539 1.00 92.25 76 ALA A C 1
ATOM 549 O O . ALA A 1 76 ? -17.598 3.555 -0.129 1.00 92.25 76 ALA A O 1
ATOM 550 N N . ASN A 1 77 ? -16.625 2.800 1.749 1.00 94.31 77 ASN A N 1
ATOM 551 C CA . ASN A 1 77 ? -16.543 4.091 2.412 1.00 94.31 77 ASN A CA 1
ATOM 552 C C . ASN A 1 77 ? -15.149 4.257 3.030 1.00 94.31 77 ASN A C 1
ATOM 554 O O . ASN A 1 77 ? -14.841 3.579 4.009 1.00 94.31 77 ASN A O 1
ATOM 558 N N . PRO A 1 78 ? -14.313 5.180 2.523 1.00 93.69 78 PRO A N 1
ATOM 559 C CA . PRO A 1 78 ? -12.982 5.417 3.079 1.00 93.69 78 PRO A CA 1
ATOM 560 C C . PRO A 1 78 ? -12.985 5.832 4.560 1.00 93.69 78 PRO A C 1
ATOM 562 O O . PRO A 1 78 ? -12.001 5.612 5.257 1.00 93.69 78 PRO A O 1
ATOM 565 N N . SER A 1 79 ? -14.079 6.409 5.064 1.00 93.44 79 SER A N 1
ATOM 566 C CA . SER A 1 79 ? -14.225 6.774 6.481 1.00 93.44 79 SER A CA 1
ATOM 567 C C . SER A 1 79 ? -14.667 5.607 7.370 1.00 93.44 79 SER A C 1
ATOM 569 O O . SER A 1 79 ? -14.695 5.748 8.590 1.00 93.44 79 SER A O 1
ATOM 571 N N . GLN A 1 80 ? -15.076 4.484 6.774 1.00 93.94 80 GLN A N 1
ATOM 572 C CA . GLN A 1 80 ? -15.573 3.289 7.461 1.00 93.94 80 GLN A CA 1
ATOM 573 C C . GLN A 1 80 ? -15.103 2.025 6.718 1.00 93.94 80 GLN A C 1
ATOM 575 O O . GLN A 1 80 ? -15.928 1.291 6.171 1.00 93.94 80 GLN A O 1
ATOM 580 N N . PRO A 1 81 ? -13.782 1.788 6.636 1.00 94.25 81 PRO A N 1
ATOM 581 C CA . PRO A 1 81 ? -13.250 0.651 5.903 1.00 94.25 81 PRO A CA 1
ATOM 582 C C . PRO A 1 81 ? -13.665 -0.667 6.564 1.00 94.25 81 PRO A C 1
ATOM 584 O O . PRO A 1 81 ? -13.807 -0.761 7.788 1.00 94.25 81 PRO A O 1
ATOM 587 N N . GLN A 1 82 ? -13.860 -1.700 5.752 1.00 93.56 82 GLN A N 1
ATOM 588 C CA . GLN A 1 82 ? -14.446 -2.961 6.197 1.00 93.56 82 GLN A CA 1
ATOM 589 C C . GLN A 1 82 ? -13.513 -3.760 7.098 1.00 93.56 82 GLN A C 1
ATOM 591 O O . GLN A 1 82 ? -13.993 -4.408 8.030 1.00 93.56 82 GLN A O 1
ATOM 596 N N . PHE A 1 83 ? -12.194 -3.663 6.906 1.00 93.69 83 PHE A N 1
ATOM 597 C CA . PHE A 1 83 ? -11.226 -4.293 7.810 1.00 93.69 83 PHE A CA 1
ATOM 598 C C . PHE A 1 83 ? -11.331 -3.806 9.269 1.00 93.69 83 PHE A C 1
ATOM 600 O O . PHE A 1 83 ? -10.905 -4.516 10.178 1.00 93.69 83 PHE A O 1
ATOM 607 N N . LEU A 1 84 ? -11.935 -2.634 9.520 1.00 94.12 84 LEU A N 1
ATOM 608 C CA . LEU A 1 84 ? -12.241 -2.154 10.874 1.00 94.12 84 LEU A CA 1
ATOM 609 C C . LEU A 1 84 ? -13.556 -2.713 11.439 1.00 94.12 84 LEU A C 1
ATOM 611 O O . LEU A 1 84 ? -13.883 -2.438 12.586 1.00 94.12 84 LEU A O 1
ATOM 615 N N . LYS A 1 85 ? -14.317 -3.510 10.679 1.00 93.12 85 LYS A N 1
ATOM 616 C CA . LYS A 1 85 ? -15.481 -4.286 11.156 1.00 93.12 85 LYS A CA 1
ATOM 617 C C . LYS A 1 85 ? -16.541 -3.445 11.876 1.00 93.12 85 LYS A C 1
ATOM 619 O O . LYS A 1 85 ? -17.099 -3.849 12.892 1.00 93.12 85 LYS A O 1
ATOM 624 N N . GLY A 1 86 ? -16.813 -2.256 11.340 1.00 90.94 86 GLY A N 1
ATOM 625 C CA . GLY A 1 86 ? -17.786 -1.315 11.902 1.00 90.94 86 GLY A CA 1
ATOM 626 C C . GLY A 1 86 ? -17.254 -0.457 13.053 1.00 90.94 86 GLY A C 1
ATOM 627 O O . GLY A 1 86 ? -18.003 0.354 13.593 1.00 90.94 86 GLY A O 1
ATOM 628 N N . VAL A 1 87 ? -15.975 -0.588 13.413 1.00 91.69 87 VAL A N 1
ATOM 629 C CA . VAL A 1 87 ? -15.320 0.278 14.396 1.00 91.69 87 VAL A CA 1
ATOM 630 C C . VAL A 1 87 ? -15.057 1.637 13.757 1.00 91.69 87 VAL A C 1
ATOM 632 O O . VAL A 1 87 ? -14.288 1.763 12.804 1.00 91.69 87 VAL A O 1
ATOM 635 N N . THR A 1 88 ? -15.696 2.668 14.299 1.00 91.69 88 THR A N 1
ATOM 636 C CA . THR A 1 88 ? -15.559 4.053 13.847 1.00 91.69 88 THR A CA 1
ATOM 637 C C . THR A 1 88 ? -14.845 4.900 14.884 1.00 91.69 88 THR A C 1
ATOM 639 O O . THR A 1 88 ? -14.994 4.701 16.090 1.00 91.69 88 THR A O 1
ATOM 642 N N . PHE A 1 89 ? -14.072 5.880 14.418 1.00 91.25 89 PHE A N 1
ATOM 643 C CA . PHE A 1 89 ? -13.438 6.832 15.318 1.00 91.25 89 PHE A CA 1
ATOM 644 C C . PHE A 1 89 ? -14.485 7.751 15.962 1.00 91.25 89 PHE A C 1
ATOM 646 O O . PHE A 1 89 ? -15.280 8.391 15.270 1.00 91.25 89 PHE A O 1
ATOM 653 N N . HIS A 1 90 ? -14.432 7.858 17.288 1.00 90.69 90 HIS A N 1
ATOM 654 C CA . HIS A 1 90 ? -15.192 8.823 18.075 1.00 90.69 90 HIS A CA 1
ATOM 655 C C . HIS A 1 90 ? -14.249 9.532 19.042 1.00 90.69 90 HIS A C 1
ATOM 657 O O . HIS A 1 90 ? -13.458 8.878 19.718 1.00 90.69 90 HIS A O 1
ATOM 663 N N . VAL A 1 91 ? -14.367 10.859 19.141 1.00 91.00 91 VAL A N 1
ATOM 664 C CA . VAL A 1 91 ? -13.510 11.685 20.011 1.00 91.00 91 VAL A CA 1
ATOM 665 C C . VAL A 1 91 ? -13.615 11.244 21.477 1.00 91.00 91 VAL A C 1
ATOM 667 O O . VAL A 1 91 ? -12.602 11.120 22.154 1.00 91.00 91 VAL A O 1
ATOM 670 N N . ASP A 1 92 ? -14.813 10.878 21.938 1.00 93.94 92 ASP A N 1
ATOM 671 C CA . ASP A 1 92 ? -15.045 10.410 23.315 1.00 93.94 92 ASP A CA 1
ATOM 672 C C . ASP A 1 92 ? -14.396 9.046 23.624 1.00 93.94 92 ASP A C 1
ATOM 674 O O . ASP A 1 92 ? -14.326 8.635 24.781 1.00 93.94 92 ASP A O 1
ATOM 678 N N . ARG A 1 93 ? -13.925 8.330 22.594 1.00 90.88 93 ARG A N 1
ATOM 679 C CA . ARG A 1 93 ? -13.266 7.016 22.688 1.00 90.88 93 ARG A CA 1
ATOM 680 C C . ARG A 1 93 ? -11.865 7.034 22.081 1.00 90.88 93 ARG A C 1
ATOM 682 O O . ARG A 1 93 ? -11.355 6.017 21.613 1.00 90.88 93 ARG A O 1
ATOM 689 N N . GLU A 1 94 ? -11.218 8.196 22.092 1.00 93.06 94 GLU A N 1
ATOM 690 C CA . GLU A 1 94 ? -9.875 8.359 21.535 1.00 93.06 94 GLU A CA 1
ATOM 691 C C . GLU A 1 94 ? -8.843 7.440 22.214 1.00 93.06 94 GLU A C 1
ATOM 693 O O . GLU A 1 94 ? -7.954 6.908 21.548 1.00 93.06 94 GLU A O 1
ATOM 698 N N . SER A 1 95 ? -8.971 7.205 23.525 1.00 92.50 95 SER A N 1
ATOM 699 C CA . SER A 1 95 ? -8.093 6.287 24.263 1.00 92.50 95 SER A CA 1
ATOM 700 C C . SER A 1 95 ? -8.211 4.843 23.767 1.00 92.50 95 SER A C 1
ATOM 702 O O . SER A 1 95 ? -7.191 4.191 23.563 1.00 92.50 95 SER A O 1
ATOM 704 N N . GLU A 1 96 ? -9.429 4.364 23.507 1.00 92.81 96 GLU A N 1
ATOM 705 C CA . GLU A 1 96 ? -9.703 3.031 22.952 1.00 92.81 96 GLU A CA 1
ATOM 706 C C . GLU A 1 96 ? -9.135 2.900 21.532 1.00 92.81 96 GLU A C 1
ATOM 708 O O . GLU A 1 96 ? -8.478 1.905 21.208 1.00 92.81 96 GLU A O 1
ATOM 713 N N . TRP A 1 97 ? -9.300 3.942 20.707 1.00 94.31 97 TRP A N 1
ATOM 714 C CA . TRP A 1 97 ? -8.729 4.005 19.359 1.00 94.31 97 TRP A CA 1
ATOM 715 C C . TRP A 1 97 ? -7.201 3.901 19.382 1.00 94.31 97 TRP A C 1
ATOM 717 O O . TRP A 1 97 ? -6.615 3.067 18.686 1.00 94.31 97 TRP A O 1
ATOM 727 N N . LYS A 1 98 ? -6.541 4.709 20.220 1.00 94.19 98 LYS A N 1
ATOM 728 C CA . LYS A 1 98 ? -5.076 4.714 20.345 1.00 94.19 98 LYS A CA 1
ATOM 729 C C . LYS A 1 98 ? -4.531 3.453 21.014 1.00 94.19 98 LYS A C 1
ATOM 731 O O . LYS A 1 98 ? -3.448 3.010 20.642 1.00 94.19 98 LYS A O 1
ATOM 736 N N . GLY A 1 99 ? -5.255 2.887 21.979 1.00 94.56 99 GLY A N 1
ATOM 737 C CA . GLY A 1 99 ? -4.847 1.699 22.732 1.00 94.56 99 GLY A CA 1
ATOM 738 C C . GLY A 1 99 ? -5.092 0.379 22.000 1.00 94.56 99 GLY A C 1
ATOM 739 O O . GLY A 1 99 ? -4.351 -0.573 22.218 1.00 94.56 99 GLY A O 1
ATOM 740 N N . THR A 1 100 ? -6.083 0.321 21.103 1.00 95.19 100 THR A N 1
ATOM 741 C CA . THR A 1 100 ? -6.520 -0.941 20.476 1.00 95.19 100 THR A CA 1
ATOM 742 C C . THR A 1 100 ? -6.436 -0.907 18.951 1.00 95.19 100 THR A C 1
ATOM 744 O O . THR A 1 100 ? -5.757 -1.740 18.349 1.00 95.19 100 THR A O 1
ATOM 747 N N . VAL A 1 101 ? -7.074 0.077 18.306 1.00 95.06 101 VAL A N 1
ATOM 748 C CA . VAL A 1 101 ? -7.183 0.135 16.835 1.00 95.06 101 VAL A CA 1
ATOM 749 C C . VAL A 1 101 ? -5.845 0.480 16.184 1.00 95.06 101 VAL A C 1
ATOM 751 O O . VAL A 1 101 ? -5.420 -0.171 15.231 1.00 95.06 101 VAL A O 1
ATOM 754 N N . VAL A 1 102 ? -5.144 1.482 16.712 1.00 94.75 102 VAL A N 1
ATOM 755 C CA . VAL A 1 102 ? -3.845 1.912 16.179 1.00 94.75 102 VAL A CA 1
ATOM 756 C C . VAL A 1 102 ? -2.791 0.792 16.235 1.00 94.75 102 VAL A C 1
ATOM 758 O O . VAL A 1 102 ? -2.142 0.549 15.212 1.00 94.75 102 VAL A O 1
ATOM 761 N N . PRO A 1 103 ? -2.609 0.064 17.355 1.00 94.81 103 PRO A N 1
ATOM 762 C CA . PRO A 1 103 ? -1.728 -1.100 17.389 1.00 94.81 103 PRO A CA 1
ATOM 763 C C . PRO A 1 103 ? -2.120 -2.192 16.397 1.00 94.81 103 PRO A C 1
ATOM 765 O O . PRO A 1 103 ? -1.231 -2.788 15.796 1.00 94.81 103 PRO A O 1
ATOM 768 N N . TYR A 1 104 ? -3.420 -2.418 16.177 1.00 95.00 104 TYR A N 1
ATOM 769 C CA . TYR A 1 104 ? -3.895 -3.371 15.175 1.00 95.00 104 TYR A CA 1
ATOM 770 C C . TYR A 1 104 ? -3.483 -2.951 13.757 1.00 95.00 104 TYR A C 1
ATOM 772 O O . TYR A 1 104 ? -2.907 -3.757 13.031 1.00 95.00 104 TYR A O 1
ATOM 780 N N . ILE A 1 105 ? -3.659 -1.675 13.391 1.00 95.19 105 ILE A N 1
ATOM 781 C CA . ILE A 1 105 ? -3.264 -1.140 12.073 1.00 95.19 105 ILE A CA 1
ATOM 782 C C . ILE A 1 105 ? -1.777 -1.376 11.777 1.00 95.19 105 ILE A C 1
ATOM 784 O O . ILE A 1 105 ? -1.421 -1.705 10.647 1.00 95.19 105 ILE A O 1
ATOM 788 N N . ARG A 1 106 ? -0.900 -1.264 12.783 1.00 94.75 106 ARG A N 1
ATOM 789 C CA . ARG A 1 106 ? 0.550 -1.494 12.622 1.00 94.75 106 ARG A CA 1
ATOM 790 C C . ARG A 1 106 ? 0.907 -2.923 12.218 1.00 94.75 106 ARG A C 1
ATOM 792 O O . ARG A 1 106 ? 1.999 -3.149 11.699 1.00 94.75 106 ARG A O 1
ATOM 799 N N . LEU A 1 107 ? 0.024 -3.881 12.488 1.00 93.94 107 LEU A N 1
ATOM 800 C CA . LEU A 1 107 ? 0.209 -5.281 12.112 1.00 93.94 107 LEU A CA 1
ATOM 801 C C . LEU A 1 107 ? -0.170 -5.542 10.653 1.00 93.94 107 LEU A C 1
ATOM 803 O O . LEU A 1 107 ? 0.253 -6.553 10.089 1.00 93.94 107 LEU A O 1
ATOM 807 N N . LEU A 1 108 ? -0.958 -4.649 10.054 1.00 95.00 108 LEU A N 1
ATOM 808 C CA . LEU A 1 108 ? -1.520 -4.840 8.729 1.00 95.00 108 LEU A CA 1
ATOM 809 C C . LEU A 1 108 ? -0.495 -4.584 7.624 1.00 95.00 108 LEU A C 1
ATOM 811 O O . LEU A 1 108 ? 0.399 -3.743 7.737 1.00 95.00 108 LEU A O 1
ATOM 815 N N . THR A 1 109 ? -0.668 -5.310 6.525 1.00 95.75 109 THR A N 1
ATOM 816 C CA . THR A 1 109 ? -0.011 -5.047 5.243 1.00 95.75 109 THR A CA 1
ATOM 817 C C . THR A 1 109 ? -1.073 -4.635 4.242 1.00 95.75 109 THR A C 1
ATOM 819 O O . THR A 1 109 ? -2.000 -5.398 3.984 1.00 95.75 109 THR A O 1
ATOM 822 N N . PHE A 1 110 ? -0.949 -3.436 3.680 1.00 96.06 110 PHE A N 1
ATOM 823 C CA . PHE A 1 110 ? -1.909 -2.935 2.697 1.00 96.06 110 PHE A CA 1
ATOM 824 C C . PHE A 1 110 ? -1.432 -3.259 1.285 1.00 96.06 110 PHE A C 1
ATOM 826 O O . PHE A 1 110 ? -0.364 -2.798 0.876 1.00 96.06 110 PHE A O 1
ATOM 833 N N . THR A 1 111 ? -2.220 -4.035 0.548 1.00 96.06 111 THR A N 1
ATOM 834 C CA . THR A 1 111 ? -1.951 -4.388 -0.846 1.00 96.06 111 THR A CA 1
ATOM 835 C C . THR A 1 111 ? -2.616 -3.381 -1.779 1.00 96.06 111 THR A C 1
ATOM 837 O O . THR A 1 111 ? -3.808 -3.102 -1.667 1.00 96.06 111 THR A O 1
ATOM 840 N N . ILE A 1 112 ? -1.824 -2.816 -2.689 1.00 95.12 112 ILE A N 1
ATOM 841 C CA . ILE A 1 112 ? -2.187 -1.718 -3.585 1.00 95.12 112 ILE A CA 1
ATOM 842 C C . ILE A 1 112 ? -1.805 -2.125 -5.010 1.00 95.12 112 ILE A C 1
ATOM 844 O O . ILE A 1 112 ? -0.636 -2.077 -5.405 1.00 95.12 112 ILE A O 1
ATOM 848 N N . ALA A 1 113 ? -2.804 -2.514 -5.793 1.00 91.75 113 ALA A N 1
ATOM 849 C CA . ALA A 1 113 ? -2.633 -3.066 -7.131 1.00 91.75 113 ALA A CA 1
ATOM 850 C C . ALA A 1 113 ? -2.900 -2.043 -8.246 1.00 91.75 113 ALA A C 1
ATOM 852 O O . ALA A 1 113 ? -2.605 -2.288 -9.416 1.00 91.75 113 ALA A O 1
ATOM 853 N N . SER A 1 114 ? -3.474 -0.884 -7.931 1.00 91.62 114 SER A N 1
ATOM 854 C CA . SER A 1 114 ? -3.860 0.080 -8.961 1.00 91.62 114 SER A CA 1
ATOM 855 C C . SER A 1 114 ? -3.725 1.534 -8.517 1.00 91.62 114 SER A C 1
ATOM 857 O O . SER A 1 114 ? -3.636 1.860 -7.336 1.00 91.62 114 SER A O 1
ATOM 859 N N . THR A 1 115 ? -3.747 2.455 -9.483 1.00 89.94 115 THR A N 1
ATOM 860 C CA . THR A 1 115 ? -3.834 3.888 -9.168 1.00 89.94 115 THR A CA 1
ATOM 861 C C . THR A 1 115 ? -5.170 4.235 -8.497 1.00 89.94 115 THR A C 1
ATOM 863 O O . THR A 1 115 ? -5.202 5.113 -7.639 1.00 89.94 115 THR A O 1
ATOM 866 N N . THR A 1 116 ? -6.262 3.535 -8.813 1.00 91.94 116 THR A N 1
ATOM 867 C CA . THR A 1 116 ? -7.547 3.713 -8.117 1.00 91.94 116 THR A CA 1
ATOM 868 C C . THR A 1 116 ? -7.405 3.404 -6.629 1.00 91.94 116 THR A C 1
ATOM 870 O O 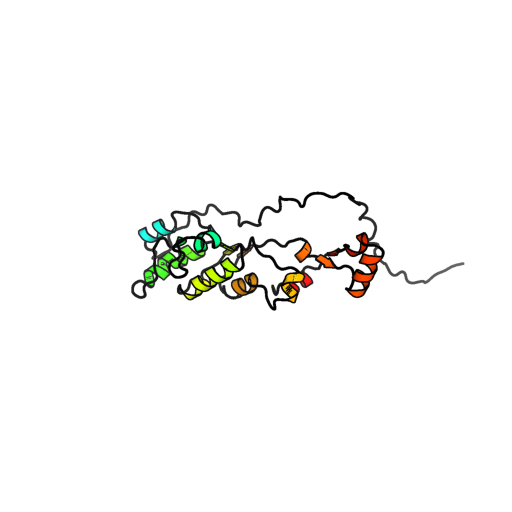. THR A 1 116 ? -7.850 4.191 -5.794 1.00 91.94 116 THR A O 1
ATOM 873 N N . ASP A 1 117 ? -6.675 2.340 -6.300 1.00 94.62 117 ASP A N 1
ATOM 874 C CA . ASP A 1 117 ? -6.391 1.943 -4.921 1.00 94.62 117 ASP A CA 1
ATOM 875 C C . ASP A 1 117 ? -5.606 3.040 -4.197 1.00 94.62 117 ASP A C 1
ATOM 877 O O . ASP A 1 117 ? -5.934 3.378 -3.061 1.00 94.62 117 ASP A O 1
ATOM 881 N N . THR A 1 118 ? -4.623 3.665 -4.868 1.00 93.62 118 THR A N 1
ATOM 882 C CA . THR A 1 118 ? -3.862 4.789 -4.284 1.00 93.62 118 THR A CA 1
ATOM 883 C C . THR A 1 118 ? -4.755 5.978 -3.922 1.00 93.62 118 THR A C 1
ATOM 885 O O . THR A 1 118 ? -4.531 6.632 -2.902 1.00 93.62 118 THR A O 1
ATOM 888 N N . PHE A 1 119 ? -5.801 6.248 -4.709 1.00 93.50 119 PHE A N 1
ATOM 889 C CA . PHE A 1 119 ? -6.759 7.306 -4.393 1.00 93.50 119 PHE A CA 1
ATOM 890 C C . PHE A 1 119 ? -7.695 6.909 -3.254 1.00 93.50 119 PHE A C 1
ATOM 892 O O . PHE A 1 119 ? -7.947 7.729 -2.370 1.00 93.50 119 PHE A O 1
ATOM 899 N N . PHE A 1 120 ? -8.180 5.665 -3.248 1.00 95.25 120 PHE A N 1
ATOM 900 C CA . PHE A 1 120 ? -9.068 5.170 -2.199 1.00 95.25 120 PHE A CA 1
ATOM 901 C C . PHE A 1 120 ? -8.373 5.152 -0.835 1.00 95.25 120 PHE A C 1
ATOM 903 O O . PHE A 1 120 ? -8.868 5.752 0.120 1.00 95.25 120 PHE A O 1
ATOM 910 N N . ILE A 1 121 ? -7.179 4.554 -0.754 1.00 95.56 121 ILE A N 1
ATOM 911 C CA . ILE A 1 121 ? -6.395 4.547 0.485 1.00 95.56 121 ILE A CA 1
ATOM 912 C C . ILE A 1 121 ? -6.008 5.977 0.887 1.00 95.56 121 ILE A C 1
ATOM 914 O O . ILE A 1 121 ? -6.100 6.330 2.056 1.00 95.56 121 ILE A O 1
ATOM 918 N N . GLY A 1 122 ? -5.681 6.851 -0.070 1.00 94.94 122 GLY A N 1
ATOM 919 C CA . GLY A 1 122 ? -5.420 8.264 0.204 1.00 94.94 122 GLY A CA 1
ATOM 920 C C . GLY A 1 122 ? -6.620 8.999 0.816 1.00 94.94 122 GLY A C 1
ATOM 921 O O . GLY A 1 122 ? -6.438 9.848 1.689 1.00 94.94 122 GLY A O 1
ATOM 922 N N . ALA A 1 123 ? -7.846 8.675 0.399 1.00 94.75 123 ALA A N 1
ATOM 923 C CA . ALA A 1 123 ? -9.063 9.200 1.017 1.00 94.75 123 ALA A CA 1
ATOM 924 C C . ALA A 1 123 ? -9.267 8.637 2.433 1.00 94.75 123 ALA A C 1
ATOM 926 O O . ALA A 1 123 ? -9.590 9.394 3.348 1.00 94.75 123 ALA A O 1
ATOM 927 N N . MET A 1 124 ? -9.002 7.343 2.631 1.00 94.88 124 MET A N 1
ATOM 928 C CA . MET A 1 124 ? -9.101 6.675 3.934 1.00 94.88 124 MET A CA 1
ATOM 929 C C . MET A 1 124 ? -8.135 7.283 4.956 1.00 94.88 124 MET A C 1
ATOM 931 O O . MET A 1 124 ? -8.527 7.611 6.073 1.00 94.88 124 MET A O 1
ATOM 935 N N . LEU A 1 125 ? -6.888 7.526 4.546 1.00 93.75 125 LEU A N 1
ATOM 936 C CA . LEU A 1 125 ? -5.857 8.155 5.375 1.00 93.75 125 LEU A CA 1
ATOM 937 C C . LEU A 1 125 ? -6.216 9.578 5.820 1.00 93.75 125 LEU A C 1
ATOM 939 O O . LEU A 1 125 ? -5.763 10.019 6.871 1.00 93.75 125 LEU A O 1
ATOM 943 N N . LYS A 1 126 ? -7.006 10.307 5.024 1.00 92.69 126 LYS A N 1
ATOM 944 C CA . LYS A 1 126 ? -7.500 11.647 5.382 1.00 92.69 126 LYS A CA 1
ATOM 945 C C . LYS A 1 126 ? -8.707 11.593 6.309 1.00 92.69 126 LYS A C 1
ATOM 947 O O . LYS A 1 126 ? -8.885 12.495 7.120 1.00 92.69 126 LYS A O 1
ATOM 952 N N . ALA A 1 127 ? -9.555 10.583 6.143 1.00 92.00 127 ALA A N 1
ATOM 953 C CA . ALA A 1 127 ? -10.786 10.440 6.906 1.00 92.00 127 ALA A CA 1
ATOM 954 C C . ALA A 1 127 ? -10.549 9.916 8.327 1.00 92.00 127 ALA A C 1
ATOM 956 O O . ALA A 1 127 ? -11.324 10.228 9.230 1.00 92.00 127 ALA A O 1
ATOM 957 N N . LEU A 1 128 ? -9.496 9.120 8.524 1.00 91.00 128 LEU A N 1
ATOM 958 C CA . LEU A 1 128 ? -9.244 8.423 9.777 1.00 91.00 128 LEU A CA 1
ATOM 959 C C . LEU A 1 128 ? -8.008 8.987 10.492 1.00 91.00 128 LEU A C 1
ATOM 961 O O . LEU A 1 128 ? -6.920 9.019 9.909 1.00 91.00 128 LEU A O 1
ATOM 965 N N . PRO A 1 129 ? -8.140 9.411 11.761 1.00 90.62 129 PRO A N 1
ATOM 966 C CA . PRO A 1 129 ? -7.048 10.047 12.482 1.00 90.62 129 PRO A CA 1
ATOM 967 C C . PRO A 1 129 ? -5.924 9.057 12.779 1.00 90.62 129 PRO A C 1
ATOM 969 O O . PRO A 1 129 ? -6.150 7.887 13.094 1.00 90.62 129 PRO A O 1
ATOM 972 N N . ASP A 1 130 ? -4.696 9.564 12.688 1.00 87.12 130 ASP A N 1
ATOM 973 C CA . ASP A 1 130 ? -3.446 8.866 12.987 1.00 87.12 130 ASP A CA 1
ATOM 974 C C . ASP A 1 130 ? -3.152 7.604 12.160 1.00 87.12 130 ASP A C 1
ATOM 976 O O . ASP A 1 130 ? -2.083 7.022 12.330 1.00 87.12 130 ASP A O 1
ATOM 980 N N . ILE A 1 131 ? -3.995 7.186 11.210 1.00 91.62 131 ILE A N 1
ATOM 981 C CA . ILE A 1 131 ? -3.736 5.956 10.440 1.00 91.62 131 ILE A CA 1
ATOM 982 C C . ILE A 1 131 ? -2.457 6.066 9.608 1.00 91.62 131 ILE A C 1
ATOM 984 O O . ILE A 1 131 ? -1.633 5.154 9.644 1.00 91.62 131 ILE A O 1
ATOM 988 N N . ALA A 1 132 ? -2.236 7.190 8.918 1.00 93.75 132 ALA A N 1
ATOM 989 C CA . ALA A 1 132 ? -1.043 7.381 8.083 1.00 93.75 132 ALA A CA 1
ATOM 990 C C . ALA A 1 132 ? 0.266 7.216 8.879 1.00 93.75 132 ALA A C 1
ATOM 992 O O . ALA A 1 132 ? 1.242 6.659 8.380 1.00 93.75 132 ALA A O 1
ATOM 993 N N . ASN A 1 133 ? 0.254 7.614 10.155 1.00 95.19 133 ASN A N 1
ATOM 994 C CA . ASN A 1 133 ? 1.383 7.497 11.079 1.00 95.19 133 ASN A CA 1
ATOM 995 C C . ASN A 1 133 ? 1.604 6.070 11.599 1.00 95.19 133 ASN A C 1
ATOM 997 O O . ASN A 1 133 ? 2.528 5.842 12.379 1.00 95.19 133 ASN A O 1
ATOM 1001 N N . ASN A 1 134 ? 0.761 5.111 11.220 1.00 95.44 134 ASN A N 1
ATOM 1002 C CA . ASN A 1 134 ? 0.768 3.759 11.770 1.00 95.44 134 ASN A CA 1
ATOM 1003 C C . ASN A 1 134 ? 0.768 2.657 10.703 1.00 95.44 134 ASN A C 1
ATOM 1005 O O . ASN A 1 134 ? 0.874 1.487 11.058 1.00 95.44 134 ASN A O 1
ATOM 1009 N N . ILE A 1 135 ? 0.732 3.003 9.413 1.00 96.31 135 ILE A N 1
ATOM 1010 C CA . ILE A 1 135 ? 0.987 2.043 8.335 1.00 96.31 135 ILE A CA 1
ATOM 1011 C C . ILE A 1 135 ? 2.492 1.782 8.248 1.00 96.31 135 ILE A C 1
ATOM 1013 O O . ILE A 1 135 ? 3.269 2.676 7.913 1.00 96.31 135 ILE A O 1
ATOM 1017 N N . LEU A 1 136 ? 2.896 0.547 8.549 1.00 96.25 136 LEU A N 1
ATOM 1018 C CA . LEU A 1 136 ? 4.304 0.131 8.535 1.00 96.25 136 LEU A CA 1
ATOM 1019 C C . LEU A 1 136 ? 4.687 -0.640 7.268 1.00 96.25 136 LEU A C 1
ATOM 1021 O O . LEU A 1 136 ? 5.866 -0.644 6.901 1.00 96.25 136 LEU A O 1
ATOM 1025 N N . ARG A 1 137 ? 3.709 -1.286 6.619 1.00 96.00 137 ARG A N 1
ATOM 1026 C CA . ARG A 1 137 ? 3.920 -2.183 5.480 1.00 96.00 137 ARG A CA 1
ATOM 1027 C C . ARG A 1 137 ? 2.934 -1.923 4.350 1.00 96.00 137 ARG A C 1
ATOM 1029 O O . ARG A 1 137 ? 1.724 -1.880 4.577 1.00 96.00 137 ARG A O 1
ATOM 1036 N N . VAL A 1 138 ? 3.456 -1.825 3.132 1.00 95.75 138 VAL A N 1
ATOM 1037 C CA . VAL A 1 138 ? 2.652 -1.746 1.904 1.00 95.75 138 VAL A CA 1
ATOM 1038 C C . VAL A 1 138 ? 3.205 -2.682 0.838 1.00 95.75 138 VAL A C 1
ATOM 1040 O O . VAL A 1 138 ? 4.413 -2.735 0.606 1.00 95.75 138 VAL A O 1
ATOM 1043 N N . ASP A 1 139 ? 2.314 -3.412 0.181 1.00 95.00 139 ASP A N 1
ATOM 1044 C CA . ASP A 1 139 ? 2.621 -4.262 -0.964 1.00 95.00 139 ASP A CA 1
ATOM 1045 C C . ASP A 1 139 ? 2.038 -3.634 -2.231 1.00 95.00 139 ASP A C 1
ATOM 1047 O O . ASP A 1 139 ? 0.826 -3.580 -2.414 1.00 95.00 139 ASP A O 1
ATOM 1051 N N . MET A 1 140 ? 2.894 -3.125 -3.107 1.00 92.88 140 MET A N 1
ATOM 1052 C CA . MET A 1 140 ? 2.518 -2.469 -4.356 1.00 92.88 140 MET A CA 1
ATOM 1053 C C . MET A 1 140 ? 2.698 -3.437 -5.528 1.00 92.88 140 MET A C 1
ATOM 1055 O O . MET A 1 140 ? 3.508 -3.226 -6.434 1.00 92.88 140 MET A O 1
ATOM 1059 N N . ASN A 1 141 ? 1.949 -4.536 -5.511 1.00 87.06 141 ASN A N 1
ATOM 1060 C CA . ASN A 1 141 ? 2.029 -5.596 -6.521 1.00 87.06 141 ASN A CA 1
ATOM 1061 C C . ASN A 1 141 ? 1.594 -5.147 -7.932 1.00 87.06 141 ASN A C 1
ATOM 1063 O O . ASN A 1 141 ? 1.973 -5.773 -8.919 1.00 87.06 141 ASN A O 1
ATOM 1067 N N . GLY A 1 142 ? 0.858 -4.041 -8.043 1.00 81.81 142 GLY A N 1
ATOM 1068 C CA . GLY A 1 142 ? 0.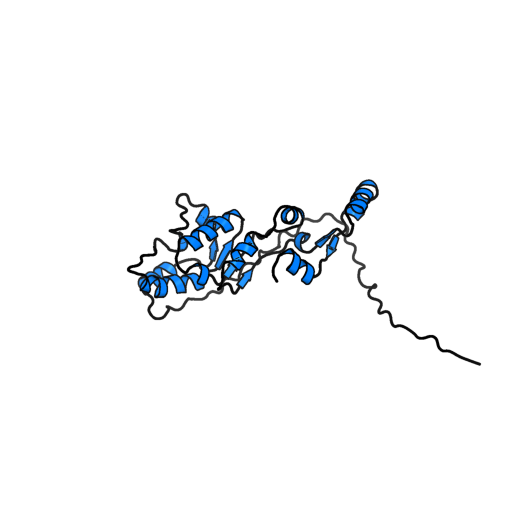494 -3.417 -9.314 1.00 81.81 142 GLY A CA 1
ATOM 1069 C C . GLY A 1 142 ? 1.340 -2.206 -9.690 1.00 81.81 142 GLY A C 1
ATOM 1070 O O . GLY A 1 142 ? 0.925 -1.394 -10.523 1.00 81.81 142 GLY A O 1
ATOM 1071 N N . PHE A 1 143 ? 2.511 -2.056 -9.068 1.00 83.56 143 PHE A N 1
ATOM 1072 C CA . PHE A 1 143 ? 3.453 -0.995 -9.388 1.00 83.56 143 PHE A CA 1
ATOM 1073 C C . PHE A 1 143 ? 3.843 -1.046 -10.869 1.00 83.56 143 PHE A C 1
ATOM 1075 O O . PHE A 1 143 ? 4.527 -1.956 -11.333 1.00 83.56 143 PHE A O 1
ATOM 1082 N N . HIS A 1 144 ? 3.426 -0.033 -11.623 1.00 78.00 144 HIS A N 1
ATOM 1083 C CA . HIS A 1 144 ? 3.752 0.098 -13.036 1.00 78.00 144 HIS A CA 1
ATOM 1084 C C . HIS A 1 144 ? 4.281 1.501 -13.306 1.00 78.00 144 HIS A C 1
ATOM 1086 O O . HIS A 1 144 ? 3.588 2.504 -13.133 1.00 78.00 144 HIS A O 1
ATOM 1092 N N . TRP A 1 145 ? 5.538 1.580 -13.732 1.00 73.88 145 TRP A N 1
ATOM 1093 C CA . TRP A 1 145 ? 6.156 2.842 -14.112 1.00 73.88 145 TRP A CA 1
ATOM 1094 C C . TRP A 1 145 ? 7.274 2.584 -15.118 1.00 73.88 145 TRP A C 1
ATOM 1096 O O . TRP A 1 145 ? 8.314 2.012 -14.799 1.00 73.88 145 TRP A O 1
ATOM 1106 N N . PHE A 1 146 ? 7.006 2.932 -16.372 1.00 71.06 146 PHE A N 1
ATOM 1107 C CA . PHE A 1 146 ? 7.873 2.705 -17.528 1.00 71.06 146 PHE A CA 1
ATOM 1108 C C . PHE A 1 146 ? 7.872 3.952 -18.419 1.00 71.06 146 PHE A C 1
ATOM 1110 O O . PHE A 1 146 ? 7.007 4.814 -18.253 1.00 71.06 146 PHE A O 1
ATOM 1117 N N . SER A 1 147 ? 8.822 4.045 -19.354 1.00 61.19 147 SER A N 1
ATOM 1118 C CA . SER A 1 147 ? 9.117 5.270 -20.122 1.00 61.19 147 SER A CA 1
ATOM 1119 C C . SER A 1 147 ? 7.878 5.956 -20.722 1.00 61.19 147 SER A C 1
ATOM 1121 O O . SER A 1 147 ? 7.647 7.133 -20.480 1.00 61.19 147 SER A O 1
ATOM 1123 N N . GLY A 1 148 ? 6.986 5.207 -21.379 1.00 63.59 148 GLY A N 1
ATOM 1124 C CA . GLY A 1 148 ? 5.759 5.773 -21.968 1.00 63.59 148 GLY A CA 1
ATOM 1125 C C . GLY A 1 148 ? 4.745 6.361 -20.969 1.00 63.59 148 GLY A C 1
ATOM 1126 O O . GLY A 1 148 ? 3.851 7.108 -21.365 1.00 63.59 148 GLY A O 1
ATOM 1127 N N . VAL A 1 149 ? 4.866 6.039 -19.677 1.00 65.75 149 VAL A N 1
ATOM 1128 C CA . VAL A 1 149 ? 4.039 6.597 -18.593 1.00 65.75 149 VAL A CA 1
ATOM 1129 C C . VAL A 1 149 ? 4.761 7.743 -17.883 1.00 65.75 149 VAL A C 1
ATOM 1131 O O . VAL A 1 149 ? 4.114 8.738 -17.554 1.00 65.75 149 VAL A O 1
ATOM 1134 N N . SER A 1 150 ? 6.076 7.626 -17.662 1.00 66.00 150 SER A N 1
ATOM 1135 C CA . SER A 1 150 ? 6.869 8.649 -16.966 1.00 66.00 150 SER A CA 1
ATOM 1136 C C . SER A 1 150 ? 6.943 9.958 -17.742 1.00 66.00 150 SER A C 1
ATOM 1138 O O 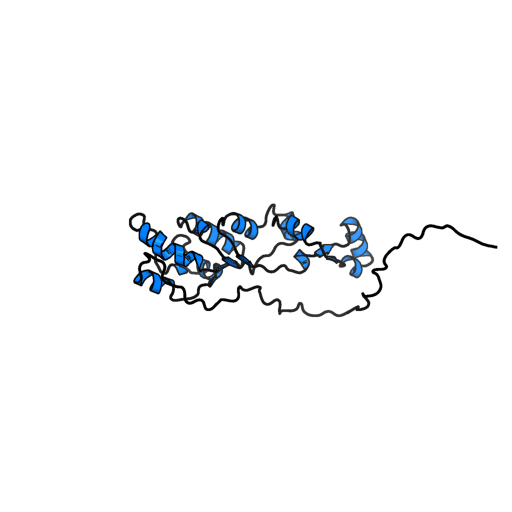. SER A 1 150 ? 6.882 11.024 -17.141 1.00 66.00 150 SER A O 1
ATOM 1140 N N . ASP A 1 151 ? 6.994 9.898 -19.071 1.00 68.50 151 ASP A N 1
ATOM 1141 C CA . ASP A 1 151 ? 7.142 11.106 -19.893 1.00 68.50 151 ASP A CA 1
ATOM 1142 C C . ASP A 1 151 ? 5.905 12.020 -19.800 1.00 68.50 151 ASP A C 1
ATOM 1144 O O . ASP A 1 151 ? 5.998 13.237 -19.946 1.00 68.50 151 ASP A O 1
ATOM 1148 N N . ASN A 1 152 ? 4.746 11.442 -19.465 1.00 71.44 152 ASN A N 1
ATOM 1149 C CA . ASN A 1 152 ? 3.478 12.154 -19.294 1.00 71.44 152 ASN A CA 1
ATOM 1150 C C . ASN A 1 152 ? 3.139 12.475 -17.828 1.00 71.44 152 ASN A C 1
ATOM 1152 O O . ASN A 1 152 ? 2.112 13.105 -17.558 1.00 71.44 152 ASN A O 1
ATOM 1156 N N . ARG A 1 153 ? 3.946 12.026 -16.857 1.00 73.19 153 ARG A N 1
ATOM 1157 C CA . ARG A 1 153 ? 3.647 12.172 -15.426 1.00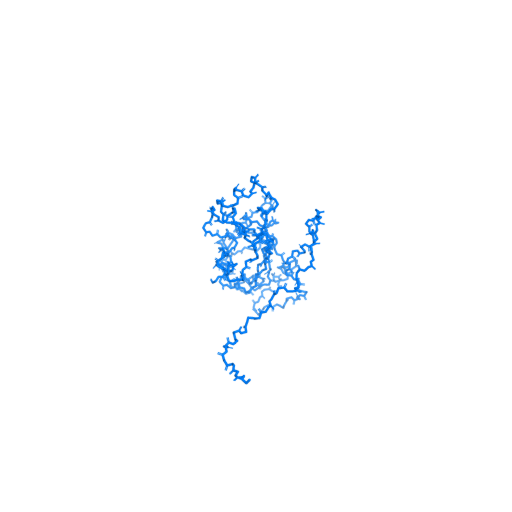 73.19 153 ARG A CA 1
ATOM 1158 C C . ARG A 1 153 ? 4.884 12.599 -14.646 1.00 73.19 153 ARG A C 1
ATOM 1160 O O . ARG A 1 153 ? 5.884 11.901 -14.611 1.00 73.19 153 ARG A O 1
ATOM 1167 N N . LYS A 1 154 ? 4.768 13.709 -13.911 1.00 77.31 154 LYS A N 1
ATOM 1168 C CA . LYS A 1 154 ? 5.867 14.248 -13.089 1.00 77.31 154 LYS A CA 1
ATOM 1169 C C . LYS A 1 154 ? 6.337 13.298 -11.983 1.00 77.31 154 LYS A C 1
ATOM 1171 O O . LYS A 1 154 ? 7.475 13.407 -11.545 1.00 77.31 154 LYS A O 1
ATOM 1176 N N . SER A 1 155 ? 5.463 12.421 -11.496 1.00 81.12 155 SER A N 1
ATOM 1177 C CA . SER A 1 155 ? 5.750 11.542 -10.364 1.00 81.12 155 SER A CA 1
ATOM 1178 C C . SER A 1 155 ? 4.842 10.315 -10.346 1.00 81.12 155 SER A C 1
ATOM 1180 O O . SER A 1 155 ? 3.717 10.336 -10.857 1.00 81.12 155 SER A O 1
ATOM 1182 N N . ASN A 1 156 ? 5.349 9.236 -9.751 1.00 85.31 156 ASN A N 1
ATOM 1183 C CA . ASN A 1 156 ? 4.639 7.973 -9.621 1.00 85.31 156 ASN A CA 1
ATOM 1184 C C . ASN A 1 156 ? 3.638 8.024 -8.451 1.00 85.31 156 ASN A C 1
ATOM 1186 O O . ASN A 1 156 ? 4.081 8.199 -7.317 1.00 85.31 156 ASN A O 1
ATOM 1190 N N . PRO A 1 157 ? 2.321 7.824 -8.677 1.00 87.81 157 PRO A N 1
ATOM 1191 C CA . PRO A 1 157 ? 1.314 7.839 -7.612 1.00 87.81 157 PRO A CA 1
ATOM 1192 C C . PRO A 1 157 ? 1.600 6.880 -6.450 1.00 87.81 157 PRO A C 1
ATOM 1194 O O . PRO A 1 157 ? 1.326 7.219 -5.302 1.00 87.81 157 PRO A O 1
ATOM 1197 N N . PHE A 1 158 ? 2.194 5.716 -6.727 1.00 90.50 158 PHE A N 1
ATOM 1198 C CA . PHE A 1 158 ? 2.583 4.746 -5.704 1.00 90.50 158 PHE A CA 1
ATOM 1199 C C . PHE A 1 158 ? 3.694 5.302 -4.801 1.00 90.50 158 PHE A C 1
ATOM 1201 O O . PHE A 1 158 ? 3.585 5.254 -3.579 1.00 90.50 158 PHE A O 1
ATOM 1208 N N . ILE A 1 159 ? 4.720 5.921 -5.394 1.00 90.38 159 ILE A N 1
ATOM 1209 C CA . ILE A 1 159 ? 5.819 6.556 -4.648 1.00 90.38 159 ILE A CA 1
ATOM 1210 C C . ILE A 1 159 ? 5.321 7.786 -3.881 1.00 90.38 159 ILE A C 1
ATOM 1212 O O . ILE A 1 159 ? 5.696 7.984 -2.729 1.00 90.38 159 ILE A O 1
ATOM 1216 N N . ILE A 1 160 ? 4.418 8.578 -4.472 1.00 90.25 160 ILE A N 1
ATOM 1217 C CA . ILE A 1 160 ? 3.767 9.697 -3.775 1.00 90.25 160 ILE A CA 1
ATOM 1218 C C . ILE A 1 160 ? 3.021 9.186 -2.544 1.00 90.25 160 ILE A C 1
ATOM 1220 O O . ILE A 1 160 ? 3.165 9.757 -1.465 1.00 90.25 160 ILE A O 1
ATOM 1224 N N . LEU A 1 161 ? 2.240 8.113 -2.669 1.00 92.31 161 LEU A N 1
ATOM 1225 C CA . LEU A 1 161 ? 1.555 7.530 -1.523 1.00 92.31 161 LEU A CA 1
ATOM 1226 C C . LEU A 1 161 ? 2.552 7.087 -0.444 1.00 92.31 161 LEU A C 1
ATOM 1228 O O . LEU A 1 161 ? 2.388 7.489 0.703 1.00 92.31 161 LEU A O 1
ATOM 1232 N N . ALA A 1 162 ? 3.598 6.337 -0.807 1.00 92.94 162 ALA A N 1
ATOM 1233 C CA . ALA A 1 162 ? 4.631 5.909 0.140 1.00 92.94 162 ALA A CA 1
ATOM 1234 C C . ALA A 1 162 ? 5.293 7.097 0.858 1.00 92.94 162 ALA A C 1
ATOM 1236 O O . ALA A 1 162 ? 5.475 7.052 2.072 1.00 92.94 162 ALA A O 1
ATOM 1237 N N . SER A 1 163 ? 5.578 8.189 0.141 1.00 91.50 163 SER A N 1
ATOM 1238 C CA . SER A 1 163 ? 6.169 9.403 0.726 1.00 91.50 163 SER A CA 1
ATOM 1239 C C . SER A 1 163 ? 5.261 10.106 1.745 1.00 91.50 163 SER A C 1
ATOM 1241 O O . SER A 1 163 ? 5.750 10.840 2.599 1.00 91.50 163 SER A O 1
ATOM 1243 N N . ASN A 1 164 ? 3.947 9.856 1.695 1.00 91.44 164 ASN A N 1
ATOM 1244 C CA . ASN A 1 164 ? 2.969 10.379 2.653 1.00 91.44 164 ASN A CA 1
ATOM 1245 C C . ASN A 1 164 ? 2.745 9.455 3.867 1.00 91.44 164 ASN A C 1
ATOM 1247 O O . ASN A 1 164 ? 1.896 9.753 4.707 1.00 91.44 164 ASN A O 1
ATOM 1251 N N . LEU A 1 165 ? 3.477 8.340 3.972 1.00 95.50 165 LEU A N 1
ATOM 1252 C CA . LEU A 1 165 ? 3.402 7.395 5.087 1.00 95.50 165 LEU A CA 1
ATOM 1253 C C . LEU A 1 165 ? 4.667 7.514 5.958 1.00 95.50 165 LEU A C 1
ATOM 1255 O O . LEU A 1 165 ? 5.639 6.790 5.739 1.00 95.50 165 LEU A O 1
ATOM 1259 N N . PRO A 1 166 ? 4.694 8.405 6.968 1.00 94.75 166 PRO A N 1
ATOM 1260 C CA . PRO A 1 166 ? 5.922 8.722 7.712 1.00 94.75 166 PRO A CA 1
ATOM 1261 C C . PRO A 1 166 ? 6.478 7.545 8.528 1.00 94.75 166 PRO A C 1
ATOM 1263 O O . PRO A 1 166 ? 7.670 7.491 8.840 1.00 94.75 166 PRO A O 1
ATOM 1266 N N . SER A 1 167 ? 5.622 6.585 8.874 1.00 95.88 167 SER A N 1
ATOM 1267 C CA . SER A 1 167 ? 6.010 5.391 9.628 1.00 95.88 167 SER A CA 1
ATOM 1268 C C . SER A 1 167 ? 6.256 4.173 8.749 1.00 95.88 167 SER A C 1
ATOM 1270 O O . SER A 1 167 ? 6.528 3.104 9.290 1.00 95.88 167 SER A O 1
ATOM 1272 N N . LEU A 1 168 ? 6.215 4.314 7.421 1.00 95.94 168 LEU A N 1
ATOM 1273 C CA . LEU A 1 168 ? 6.494 3.206 6.519 1.00 95.94 168 LEU A CA 1
ATOM 1274 C C . LEU A 1 168 ? 7.908 2.659 6.777 1.00 95.94 168 LEU A C 1
ATOM 1276 O O . LEU A 1 168 ? 8.871 3.416 6.946 1.00 95.94 168 LEU A O 1
ATOM 1280 N N . ARG A 1 169 ? 8.025 1.333 6.875 1.00 94.44 169 ARG A N 1
ATOM 1281 C CA . ARG A 1 169 ? 9.294 0.623 7.114 1.00 94.44 169 ARG A CA 1
ATOM 1282 C C . ARG A 1 169 ? 9.585 -0.401 6.038 1.00 94.44 169 ARG A C 1
ATOM 1284 O O . ARG A 1 169 ? 10.742 -0.592 5.683 1.00 94.44 169 ARG A O 1
ATOM 1291 N N . GLU A 1 170 ? 8.546 -1.050 5.533 1.00 94.00 170 GLU A N 1
ATOM 1292 C CA . GLU A 1 170 ? 8.681 -2.100 4.538 1.00 94.00 170 GLU A CA 1
ATOM 1293 C C . GLU A 1 170 ? 7.755 -1.789 3.356 1.00 94.00 170 GLU A C 1
ATOM 1295 O O . GLU A 1 170 ? 6.559 -1.542 3.520 1.00 94.00 170 GLU A O 1
ATOM 1300 N N . MET A 1 171 ? 8.321 -1.797 2.154 1.00 92.00 171 MET A N 1
ATOM 1301 C CA . MET A 1 171 ? 7.595 -1.625 0.903 1.00 92.00 171 MET A CA 1
ATOM 1302 C C . MET A 1 171 ? 8.039 -2.728 -0.050 1.00 92.00 171 MET A C 1
ATOM 1304 O O . MET A 1 171 ? 9.236 -2.896 -0.279 1.00 92.00 171 MET A O 1
ATOM 1308 N N . SER A 1 172 ? 7.078 -3.470 -0.591 1.00 91.75 172 SER A N 1
ATOM 1309 C CA . SER A 1 172 ? 7.319 -4.474 -1.628 1.00 91.75 172 SER A CA 1
ATOM 1310 C C . SER A 1 172 ? 6.714 -4.000 -2.942 1.00 91.75 172 SER A C 1
ATOM 1312 O O . SER A 1 172 ? 5.644 -3.398 -2.948 1.00 91.75 172 SER A O 1
ATOM 1314 N N . PHE A 1 173 ? 7.401 -4.236 -4.053 1.00 89.62 173 PHE A N 1
ATOM 1315 C CA . PHE A 1 173 ? 6.888 -4.021 -5.402 1.00 89.62 173 PHE A CA 1
ATOM 1316 C C . PHE A 1 173 ? 7.708 -4.845 -6.390 1.00 89.62 173 PHE A C 1
ATOM 1318 O O . PHE A 1 173 ? 8.822 -5.276 -6.093 1.00 89.62 173 PHE A O 1
ATOM 1325 N N . THR A 1 174 ? 7.159 -5.059 -7.582 1.00 84.19 174 THR A N 1
ATOM 1326 C CA . THR A 1 174 ? 7.856 -5.760 -8.664 1.00 84.19 174 THR A CA 1
ATOM 1327 C C . THR A 1 174 ? 8.155 -4.785 -9.793 1.00 84.19 174 THR A C 1
ATOM 1329 O O . THR A 1 174 ? 7.295 -4.006 -10.199 1.00 84.19 174 THR A O 1
ATOM 1332 N N . LEU A 1 175 ? 9.382 -4.822 -10.312 1.00 80.81 175 LEU A N 1
ATOM 1333 C CA . LEU A 1 175 ? 9.767 -4.056 -11.493 1.00 80.81 175 LEU A CA 1
ATOM 1334 C C . LEU A 1 175 ? 9.687 -4.946 -12.730 1.00 80.81 175 LEU A C 1
ATOM 1336 O O . LEU A 1 175 ? 10.318 -5.998 -12.798 1.00 80.81 175 LEU A O 1
ATOM 1340 N N . HIS A 1 176 ? 8.939 -4.497 -13.734 1.00 79.31 176 HIS A N 1
ATOM 1341 C CA . HIS A 1 176 ? 8.938 -5.138 -15.044 1.00 79.31 176 HIS A CA 1
ATOM 1342 C C . HIS A 1 176 ? 10.309 -4.979 -15.730 1.00 79.31 176 HIS A C 1
ATOM 1344 O O . HIS A 1 176 ? 11.010 -3.997 -15.508 1.00 79.31 176 HIS A O 1
ATOM 1350 N N . THR A 1 177 ? 10.703 -5.877 -16.635 1.00 81.25 177 THR A N 1
ATOM 1351 C CA . THR A 1 177 ? 12.006 -5.768 -17.327 1.00 81.25 177 THR A CA 1
ATOM 1352 C C . THR A 1 177 ? 12.169 -4.440 -18.079 1.00 81.25 177 THR A C 1
ATOM 1354 O O . THR A 1 177 ? 13.255 -3.864 -18.114 1.00 81.25 177 THR A O 1
ATOM 1357 N N . SER A 1 178 ? 11.080 -3.891 -18.627 1.00 78.06 178 SER A N 1
ATOM 1358 C CA . SER A 1 178 ? 11.086 -2.567 -19.275 1.00 78.06 178 SER A CA 1
ATOM 1359 C C . SER A 1 178 ? 11.313 -1.395 -18.310 1.00 78.06 178 SER A C 1
ATOM 1361 O O . SER A 1 178 ? 11.670 -0.311 -18.757 1.00 78.06 178 SER A O 1
ATOM 1363 N N . ALA A 1 179 ? 11.122 -1.591 -17.002 1.00 76.56 179 ALA A N 1
ATOM 1364 C CA . ALA A 1 179 ? 11.414 -0.588 -15.978 1.00 76.56 179 ALA A CA 1
ATOM 1365 C C . ALA A 1 179 ? 12.927 -0.446 -15.719 1.00 76.56 179 ALA A C 1
ATOM 1367 O O . ALA A 1 179 ? 13.408 0.653 -15.441 1.00 76.56 179 ALA A O 1
ATOM 1368 N N . ILE A 1 180 ? 13.678 -1.541 -15.877 1.00 85.06 180 ILE A N 1
ATOM 1369 C CA . ILE A 1 180 ? 15.127 -1.634 -15.606 1.00 85.06 180 ILE A CA 1
ATOM 1370 C C . ILE A 1 180 ? 15.984 -1.684 -16.878 1.00 85.06 180 ILE A C 1
ATOM 1372 O O . ILE A 1 180 ? 17.164 -2.040 -16.849 1.00 85.06 180 ILE A O 1
ATOM 1376 N N . THR A 1 181 ? 15.380 -1.379 -18.021 1.00 87.06 181 THR A N 1
ATOM 1377 C CA . THR A 1 181 ? 16.070 -1.318 -19.305 1.00 87.06 181 THR A CA 1
ATOM 1378 C C . THR A 1 181 ? 15.756 -0.013 -20.020 1.00 87.06 181 THR A C 1
ATOM 1380 O O . THR A 1 181 ? 14.795 0.694 -19.701 1.00 87.06 181 THR A O 1
ATOM 1383 N N . ASP A 1 182 ? 16.609 0.333 -20.974 1.00 86.25 182 ASP A N 1
ATOM 1384 C CA . ASP A 1 182 ? 16.476 1.515 -21.815 1.00 86.25 182 ASP A CA 1
ATOM 1385 C C . ASP A 1 182 ? 16.809 1.166 -23.270 1.00 86.25 182 ASP A C 1
ATOM 1387 O O . ASP A 1 182 ? 17.407 0.121 -23.544 1.00 86.25 182 ASP A O 1
ATOM 1391 N N . SER A 1 183 ? 16.395 2.012 -24.213 1.00 86.56 183 SER A N 1
ATOM 1392 C CA . SER A 1 183 ? 16.811 1.869 -25.610 1.00 86.56 183 SER A CA 1
ATOM 1393 C C . SER A 1 183 ? 18.336 1.932 -25.706 1.00 86.56 183 SER A C 1
ATOM 1395 O O . SER A 1 183 ? 18.971 2.785 -25.081 1.00 86.56 183 SER A O 1
ATOM 1397 N N . MET A 1 184 ? 18.937 1.035 -26.492 1.00 88.38 184 MET A N 1
ATOM 1398 C CA . MET A 1 184 ? 20.366 1.132 -26.810 1.00 88.38 184 MET A CA 1
ATOM 1399 C C . MET A 1 184 ? 20.657 2.328 -27.735 1.00 88.38 184 MET A C 1
ATOM 1401 O O . MET A 1 184 ? 21.767 2.855 -27.742 1.00 88.38 184 MET A O 1
ATOM 1405 N N . TRP A 1 185 ? 19.647 2.781 -28.483 1.00 89.88 185 TRP A N 1
ATOM 1406 C CA . TRP A 1 185 ? 19.773 3.779 -29.543 1.00 89.88 185 TRP A CA 1
ATOM 1407 C C . TRP A 1 185 ? 18.982 5.046 -29.219 1.00 89.88 185 TRP A C 1
ATOM 1409 O O . TRP A 1 185 ? 17.870 4.976 -28.690 1.00 89.88 185 TRP A O 1
ATOM 1419 N N . GLY A 1 186 ? 19.522 6.207 -29.595 1.00 88.25 186 GLY A N 1
ATOM 1420 C CA . GLY A 1 186 ? 18.763 7.460 -29.566 1.00 88.25 186 GLY A CA 1
ATOM 1421 C C . GLY A 1 186 ? 17.661 7.478 -30.633 1.00 88.25 186 GLY A C 1
ATOM 1422 O O . GLY A 1 186 ? 17.780 6.807 -31.654 1.00 88.25 186 GLY A O 1
ATOM 1423 N N . GLU A 1 187 ? 16.617 8.286 -30.437 1.00 87.12 187 GLU A N 1
ATOM 1424 C CA . GLU A 1 187 ? 15.397 8.305 -31.271 1.00 87.12 187 GLU A CA 1
ATOM 1425 C C . GLU A 1 187 ? 15.677 8.385 -32.783 1.00 87.12 187 GLU A C 1
ATOM 1427 O O . GLU A 1 187 ? 15.185 7.575 -33.565 1.00 87.12 187 GLU A O 1
ATOM 1432 N N . ARG A 1 188 ? 16.552 9.305 -33.210 1.00 89.12 188 ARG A N 1
ATOM 1433 C CA . ARG A 1 188 ? 16.913 9.454 -34.630 1.00 89.12 188 ARG A CA 1
ATOM 1434 C C . ARG A 1 188 ? 17.598 8.206 -35.205 1.00 89.12 188 ARG A C 1
ATOM 1436 O O . ARG A 1 188 ? 17.383 7.879 -36.367 1.00 89.12 188 ARG A O 1
ATOM 1443 N N . GLN A 1 189 ? 18.445 7.534 -34.423 1.00 90.31 189 GLN A N 1
ATOM 1444 C CA . GLN A 1 189 ? 19.108 6.294 -34.846 1.00 90.31 189 GLN A CA 1
ATOM 1445 C C . GLN A 1 189 ? 18.132 5.119 -34.842 1.00 90.31 189 GLN A C 1
ATOM 1447 O O . GLN A 1 189 ? 18.190 4.282 -35.738 1.00 90.31 189 GLN A O 1
ATOM 1452 N N . LEU A 1 190 ? 17.221 5.087 -33.869 1.00 90.88 190 LEU A N 1
ATOM 1453 C CA . LEU A 1 190 ? 16.168 4.088 -33.768 1.00 90.88 190 LEU A CA 1
ATOM 1454 C C . LEU A 1 190 ? 15.280 4.101 -35.019 1.00 90.88 190 LEU A C 1
ATOM 1456 O O . LEU A 1 190 ? 15.120 3.059 -35.638 1.00 90.88 190 LEU A O 1
ATOM 1460 N N . LEU A 1 191 ? 14.801 5.272 -35.455 1.00 91.69 191 LEU A N 1
ATOM 1461 C CA . LEU A 1 191 ? 13.963 5.405 -36.659 1.00 91.69 191 LEU A CA 1
ATOM 1462 C C . LEU A 1 191 ? 14.660 4.905 -37.935 1.00 91.69 191 LEU A C 1
ATOM 1464 O O . LEU A 1 191 ? 14.032 4.312 -38.813 1.00 91.69 191 LEU A O 1
ATOM 1468 N N . GLU A 1 192 ? 15.968 5.139 -38.049 1.00 92.06 192 GLU A N 1
ATOM 1469 C CA . GLU A 1 192 ? 16.760 4.647 -39.179 1.00 92.06 192 GLU A CA 1
ATOM 1470 C C . GLU A 1 192 ? 16.962 3.124 -39.108 1.00 92.06 192 GLU A C 1
ATOM 1472 O O . GLU A 1 192 ? 16.864 2.418 -40.118 1.00 92.06 192 GLU A O 1
ATOM 1477 N N . LEU A 1 193 ? 17.195 2.594 -37.905 1.00 93.19 193 LEU A N 1
ATOM 1478 C CA . LEU A 1 193 ? 17.305 1.158 -37.668 1.00 93.19 193 LEU A CA 1
ATOM 1479 C C . LEU A 1 193 ? 15.970 0.441 -37.876 1.00 93.19 193 LEU A C 1
ATOM 1481 O O . LEU A 1 193 ? 15.968 -0.637 -38.449 1.00 93.19 193 LEU A O 1
ATOM 1485 N N . GLU A 1 194 ? 14.831 1.018 -37.509 1.00 92.81 194 GLU A N 1
ATOM 1486 C CA . GLU A 1 194 ? 13.515 0.414 -37.759 1.00 92.81 194 GLU A CA 1
ATOM 1487 C C . GLU A 1 194 ? 13.245 0.214 -39.255 1.00 92.81 194 GLU A C 1
ATOM 1489 O O . GLU A 1 194 ? 12.646 -0.787 -39.650 1.00 92.81 194 GLU A O 1
ATOM 1494 N N . ARG A 1 195 ? 13.740 1.128 -40.099 1.00 91.38 195 ARG A N 1
ATOM 1495 C CA . ARG A 1 195 ? 13.612 1.045 -41.562 1.00 91.38 195 ARG A CA 1
ATOM 1496 C C . ARG A 1 195 ? 14.546 0.022 -42.195 1.00 91.38 195 ARG A C 1
ATOM 1498 O O . ARG A 1 195 ? 14.177 -0.612 -43.179 1.00 91.38 195 ARG A O 1
ATOM 1505 N N . THR A 1 196 ? 15.765 -0.097 -41.677 1.00 93.31 196 THR A N 1
ATOM 1506 C CA . THR A 1 196 ? 16.843 -0.855 -42.337 1.00 93.31 196 THR A CA 1
ATOM 1507 C C . THR A 1 196 ? 17.135 -2.200 -41.674 1.00 93.31 196 THR A C 1
ATOM 1509 O O . THR A 1 196 ? 17.517 -3.152 -42.354 1.00 93.31 196 THR A O 1
ATOM 1512 N N . ARG A 1 197 ? 17.000 -2.282 -40.347 1.00 91.31 197 ARG A N 1
ATOM 1513 C CA . ARG A 1 197 ? 17.385 -3.405 -39.475 1.00 91.31 197 ARG A CA 1
ATOM 1514 C C . ARG A 1 197 ? 16.495 -3.462 -38.217 1.00 91.31 197 ARG A C 1
ATOM 1516 O O . ARG A 1 197 ? 16.979 -3.200 -37.110 1.00 91.31 197 ARG A O 1
ATOM 1523 N N . PRO A 1 198 ? 15.212 -3.837 -38.360 1.00 89.38 198 PRO A N 1
ATOM 1524 C CA . PRO A 1 198 ? 14.232 -3.766 -37.274 1.00 89.38 198 PRO A CA 1
ATOM 1525 C C . PRO A 1 198 ? 14.585 -4.630 -36.056 1.00 89.38 198 PRO A C 1
ATOM 1527 O O . PRO A 1 198 ? 14.200 -4.295 -34.938 1.00 89.38 198 PRO A O 1
ATOM 1530 N N . ASP A 1 199 ? 15.346 -5.712 -36.230 1.00 90.19 199 ASP A N 1
ATOM 1531 C CA . ASP A 1 199 ? 15.770 -6.553 -35.105 1.00 90.19 199 ASP A CA 1
ATOM 1532 C C . ASP A 1 199 ? 16.741 -5.820 -34.170 1.00 90.19 199 ASP A C 1
ATOM 1534 O O . ASP A 1 199 ? 16.602 -5.904 -32.952 1.00 90.19 199 ASP A O 1
ATOM 1538 N N . LYS A 1 200 ? 17.658 -5.017 -34.726 1.00 89.44 200 LYS A N 1
ATOM 1539 C CA . LYS A 1 200 ? 18.604 -4.216 -33.933 1.00 89.44 200 LYS A CA 1
ATOM 1540 C C . LYS A 1 200 ? 17.935 -3.050 -33.221 1.00 89.44 200 LYS A C 1
ATOM 1542 O O . LYS A 1 200 ? 18.354 -2.676 -32.130 1.00 89.44 200 LYS A O 1
ATOM 1547 N N . ALA A 1 201 ? 16.881 -2.488 -33.811 1.00 86.81 201 ALA A N 1
ATOM 1548 C CA . ALA A 1 201 ? 16.117 -1.406 -33.192 1.00 86.81 201 ALA A CA 1
ATOM 1549 C C . ALA A 1 201 ? 15.484 -1.822 -31.849 1.00 86.81 201 ALA A C 1
ATOM 1551 O O . ALA A 1 201 ? 15.219 -0.974 -31.003 1.00 86.81 201 ALA A O 1
ATOM 1552 N N . LYS A 1 202 ? 15.277 -3.129 -31.626 1.00 86.44 202 LYS A N 1
ATOM 1553 C CA . LYS A 1 202 ? 14.707 -3.674 -30.385 1.00 86.44 202 LYS A CA 1
ATOM 1554 C C . LYS A 1 202 ? 15.733 -3.883 -29.270 1.00 86.44 202 LYS A C 1
ATOM 1556 O O . LYS A 1 202 ? 15.325 -4.197 -28.152 1.00 86.44 202 LYS A O 1
ATOM 1561 N N . GLU A 1 203 ? 17.030 -3.741 -29.547 1.00 89.00 203 GLU A N 1
ATOM 1562 C CA . GLU A 1 203 ? 18.091 -3.957 -28.561 1.00 89.00 203 GLU A CA 1
ATOM 1563 C C . GLU A 1 203 ? 17.964 -2.972 -27.385 1.00 89.00 203 GLU A C 1
ATOM 1565 O O . GLU A 1 203 ? 17.782 -1.761 -27.551 1.00 89.00 203 GLU A O 1
ATOM 1570 N N . ARG A 1 204 ? 18.052 -3.512 -26.167 1.00 88.62 204 ARG A N 1
ATOM 1571 C CA . ARG A 1 204 ? 17.930 -2.763 -24.914 1.00 88.62 204 ARG A CA 1
ATOM 1572 C C . ARG A 1 204 ? 19.222 -2.860 -24.120 1.00 88.62 204 ARG A C 1
ATOM 1574 O O . ARG A 1 204 ? 19.864 -3.907 -24.109 1.00 88.62 204 ARG A O 1
ATOM 1581 N N . ARG A 1 205 ? 19.566 -1.790 -23.406 1.00 89.94 205 ARG A N 1
ATOM 1582 C CA . ARG A 1 205 ? 20.628 -1.806 -22.392 1.00 89.94 205 ARG A CA 1
ATOM 1583 C C . ARG A 1 205 ? 20.020 -1.918 -20.999 1.00 89.94 205 ARG A C 1
ATOM 1585 O O . ARG A 1 205 ? 18.970 -1.334 -20.735 1.00 89.94 205 ARG A O 1
ATOM 1592 N N . VAL A 1 206 ? 20.681 -2.656 -20.113 1.00 90.31 206 VAL A N 1
ATOM 1593 C CA . VAL A 1 206 ? 20.317 -2.720 -18.691 1.00 90.31 206 VAL A CA 1
ATOM 1594 C C . VAL A 1 206 ? 20.742 -1.417 -18.022 1.00 90.31 206 VAL A C 1
ATOM 1596 O O . VAL A 1 206 ? 21.871 -0.966 -18.214 1.00 90.31 206 VAL A O 1
ATOM 1599 N N . THR A 1 207 ? 19.839 -0.802 -17.262 1.00 87.94 207 THR A N 1
ATOM 1600 C CA . THR A 1 207 ? 20.142 0.413 -16.497 1.00 87.94 207 THR A CA 1
ATOM 1601 C C . THR A 1 207 ? 20.808 0.065 -15.172 1.00 87.94 207 THR A C 1
ATOM 1603 O O . THR A 1 207 ? 20.500 -0.953 -14.552 1.00 87.94 207 THR A O 1
ATOM 1606 N N . THR A 1 208 ? 21.689 0.939 -14.703 1.00 89.25 208 THR A N 1
ATOM 1607 C CA . THR A 1 208 ? 22.311 0.825 -13.381 1.00 89.25 208 THR A CA 1
ATOM 1608 C C . THR A 1 208 ? 21.289 1.037 -12.261 1.00 89.25 208 THR A C 1
ATOM 1610 O O . THR A 1 208 ? 20.262 1.692 -12.444 1.00 89.25 208 THR A O 1
ATOM 1613 N N . VAL A 1 209 ? 21.590 0.539 -11.057 1.00 86.38 209 VAL A N 1
ATOM 1614 C CA . VAL A 1 209 ? 20.737 0.751 -9.871 1.00 86.38 209 VAL A CA 1
ATOM 1615 C C . VAL A 1 209 ? 20.526 2.242 -9.593 1.00 86.38 209 VAL A C 1
ATOM 1617 O O . VAL A 1 209 ? 19.415 2.649 -9.276 1.00 86.38 209 VAL A O 1
ATOM 1620 N N . ALA A 1 210 ? 21.561 3.069 -9.761 1.00 87.25 210 ALA A N 1
ATOM 1621 C CA . ALA A 1 210 ? 21.464 4.512 -9.553 1.00 87.25 210 ALA A CA 1
ATOM 1622 C C . ALA A 1 210 ? 20.499 5.184 -10.546 1.00 87.25 210 ALA A C 1
ATOM 1624 O O . ALA A 1 210 ? 19.688 6.017 -10.146 1.00 87.25 210 ALA A O 1
ATOM 1625 N N . GLU A 1 211 ? 20.540 4.791 -11.824 1.00 85.94 211 GLU A N 1
ATOM 1626 C CA . GLU A 1 211 ? 19.599 5.283 -12.840 1.00 85.94 211 GLU A CA 1
ATOM 1627 C C . GLU A 1 211 ? 18.160 4.866 -12.525 1.00 85.94 211 GLU A C 1
ATOM 1629 O O . GLU A 1 211 ? 17.246 5.675 -12.676 1.00 85.94 211 GLU A O 1
ATOM 1634 N N . VAL A 1 212 ? 17.955 3.636 -12.044 1.00 83.50 212 VAL A N 1
ATOM 1635 C CA . VAL A 1 212 ? 16.644 3.163 -11.578 1.00 83.50 212 VAL A CA 1
ATOM 1636 C C . VAL A 1 212 ? 16.181 4.020 -10.397 1.00 83.50 212 VAL A C 1
ATOM 1638 O O . VAL A 1 212 ? 15.142 4.666 -10.484 1.00 83.50 212 VAL A O 1
ATOM 1641 N N . VAL A 1 213 ? 16.966 4.124 -9.324 1.00 83.81 213 VAL A N 1
ATOM 1642 C CA . VAL A 1 213 ? 16.613 4.925 -8.136 1.00 83.81 213 VAL A CA 1
ATOM 1643 C C . VAL A 1 213 ? 16.248 6.367 -8.504 1.00 83.81 213 VAL A C 1
ATOM 1645 O O . VAL A 1 213 ? 15.204 6.857 -8.068 1.00 83.81 213 VAL A O 1
ATOM 1648 N N . GLY A 1 214 ? 17.042 7.010 -9.364 1.00 80.62 214 GLY A N 1
ATOM 1649 C CA . GLY A 1 214 ? 16.760 8.358 -9.860 1.00 80.62 214 GLY A CA 1
ATOM 1650 C C . GLY A 1 214 ? 15.476 8.442 -10.691 1.00 80.62 214 GLY A C 1
ATOM 1651 O O . GLY A 1 214 ? 14.653 9.325 -10.460 1.00 80.62 214 GLY A O 1
ATOM 1652 N N . ARG A 1 215 ? 15.256 7.496 -11.615 1.00 78.19 215 ARG A N 1
ATOM 1653 C CA . ARG A 1 215 ? 14.056 7.430 -12.474 1.00 78.19 215 ARG A CA 1
ATOM 1654 C C . ARG A 1 215 ? 12.759 7.295 -11.675 1.00 78.19 215 ARG A C 1
ATOM 1656 O O . ARG A 1 215 ? 11.731 7.832 -12.087 1.00 78.19 215 ARG A O 1
ATOM 1663 N N . TYR A 1 216 ? 12.793 6.562 -10.565 1.00 76.75 216 TYR A N 1
ATOM 1664 C CA . TYR A 1 216 ? 11.615 6.299 -9.732 1.00 76.75 216 TYR A CA 1
ATOM 1665 C C . TYR A 1 216 ? 11.478 7.259 -8.543 1.00 76.75 216 TYR A C 1
ATOM 1667 O O . TYR A 1 216 ? 10.477 7.180 -7.836 1.00 76.75 216 TYR A O 1
ATOM 1675 N N . GLY A 1 217 ? 12.437 8.166 -8.323 1.00 73.69 217 GLY A N 1
ATOM 1676 C CA . GLY A 1 217 ? 12.411 9.087 -7.184 1.00 73.69 217 GLY A CA 1
ATOM 1677 C C . GLY A 1 217 ? 12.483 8.363 -5.838 1.00 73.69 217 GLY A C 1
ATOM 1678 O O . GLY A 1 217 ? 11.802 8.756 -4.899 1.00 73.69 217 GLY A O 1
ATOM 1679 N N . MET A 1 218 ? 13.265 7.281 -5.769 1.00 73.81 218 MET A N 1
ATOM 1680 C CA . MET A 1 218 ? 13.452 6.466 -4.558 1.00 73.81 218 MET A CA 1
ATOM 1681 C C . MET A 1 218 ? 14.638 6.934 -3.690 1.00 73.81 218 MET A C 1
ATOM 1683 O O . MET A 1 218 ? 15.092 6.180 -2.833 1.00 73.81 218 MET A O 1
ATOM 1687 N N . ALA A 1 219 ? 15.180 8.125 -3.967 1.00 61.78 219 ALA A N 1
ATOM 1688 C CA . ALA A 1 219 ? 16.344 8.707 -3.295 1.00 61.78 219 ALA A CA 1
ATOM 1689 C C . ALA A 1 219 ? 15.948 9.607 -2.119 1.00 61.78 219 ALA A C 1
ATOM 1691 O O . ALA A 1 219 ? 14.908 10.295 -2.236 1.00 61.78 219 ALA A O 1
#